Protein AF-X0TZ61-F1 (afdb_monomer)

pLDDT: mean 83.82, std 11.67, range [38.53, 95.56]

Structure (mmCIF, N/CA/C/O backbone):
data_AF-X0TZ61-F1
#
_entry.id   AF-X0TZ61-F1
#
loop_
_atom_site.group_PDB
_atom_site.id
_atom_site.type_symbol
_atom_site.label_atom_id
_atom_site.label_alt_id
_atom_site.label_comp_id
_atom_site.label_asym_id
_atom_site.label_entity_id
_atom_site.label_seq_id
_atom_site.pdbx_PDB_ins_code
_atom_site.Cartn_x
_atom_site.Cartn_y
_atom_site.Cartn_z
_atom_site.occupancy
_atom_site.B_iso_or_equiv
_atom_site.auth_seq_id
_atom_site.auth_comp_id
_atom_site.auth_asym_id
_atom_site.auth_atom_id
_atom_site.pdbx_PDB_model_num
ATOM 1 N N . MET A 1 1 ? 50.809 46.835 -111.318 1.00 42.53 1 MET A N 1
ATOM 2 C CA . MET A 1 1 ? 51.565 47.590 -110.297 1.00 42.53 1 MET A CA 1
ATOM 3 C C . MET A 1 1 ? 51.672 46.666 -109.102 1.00 42.53 1 MET A C 1
ATOM 5 O O . MET A 1 1 ? 50.633 46.317 -108.567 1.00 42.53 1 MET A O 1
ATOM 9 N N . SER A 1 2 ? 52.795 45.949 -108.973 1.00 45.19 2 SER A N 1
ATOM 10 C CA . SER A 1 2 ? 54.006 46.381 -108.229 1.00 45.19 2 SER A CA 1
ATOM 11 C C . SER A 1 2 ? 53.711 46.377 -106.729 1.00 45.19 2 SER A C 1
ATOM 13 O O . SER A 1 2 ? 52.703 46.947 -106.342 1.00 45.19 2 SER A O 1
ATOM 15 N N . ALA A 1 3 ? 54.491 45.812 -105.821 1.00 44.94 3 ALA A N 1
ATOM 16 C CA . ALA A 1 3 ? 55.778 45.117 -105.794 1.00 44.94 3 ALA A CA 1
ATOM 17 C C . ALA A 1 3 ? 55.755 44.339 -104.445 1.00 44.94 3 ALA A C 1
ATOM 19 O O . ALA A 1 3 ? 55.015 44.721 -103.544 1.00 44.94 3 ALA A O 1
ATOM 20 N N . GLU A 1 4 ? 56.249 43.108 -104.349 1.00 59.72 4 GLU A N 1
ATOM 21 C CA . GLU A 1 4 ? 57.606 42.769 -103.887 1.00 59.72 4 GLU A CA 1
ATOM 22 C C . GLU A 1 4 ? 58.005 43.420 -102.549 1.00 59.72 4 GLU A C 1
ATOM 24 O O . GLU A 1 4 ? 58.291 44.608 -102.515 1.00 59.72 4 GLU A O 1
ATOM 29 N N . GLU A 1 5 ? 58.069 42.617 -101.478 1.00 44.28 5 GLU A N 1
ATOM 30 C CA . GLU A 1 5 ? 59.162 42.645 -100.490 1.00 44.28 5 GLU A CA 1
ATOM 31 C C . GLU A 1 5 ? 59.147 41.359 -99.629 1.00 44.28 5 GLU A C 1
ATOM 33 O O . GLU A 1 5 ? 58.113 40.927 -99.122 1.00 44.28 5 GLU A O 1
ATOM 38 N N . SER A 1 6 ? 60.312 40.713 -99.534 1.00 55.12 6 SER A N 1
ATOM 39 C CA . SER A 1 6 ? 60.662 39.573 -98.655 1.00 55.12 6 SER A CA 1
ATOM 40 C C . SER A 1 6 ? 61.275 40.110 -97.334 1.00 55.12 6 SER A C 1
ATOM 42 O O . SER A 1 6 ? 61.368 41.328 -97.206 1.00 55.12 6 SER A O 1
ATOM 44 N N . PRO A 1 7 ? 61.923 39.326 -96.436 1.00 74.94 7 PRO A N 1
ATOM 45 C CA . PRO A 1 7 ? 61.718 37.962 -95.900 1.00 74.94 7 PRO A CA 1
ATOM 46 C C . PRO A 1 7 ? 61.814 37.917 -94.339 1.00 74.94 7 PRO A C 1
ATOM 48 O O . PRO A 1 7 ? 62.326 38.841 -93.721 1.00 74.94 7 PRO A O 1
ATOM 51 N N . MET A 1 8 ? 61.435 36.813 -93.678 1.00 38.53 8 MET A N 1
ATOM 52 C CA . MET A 1 8 ? 62.032 36.362 -92.390 1.00 38.53 8 MET A CA 1
ATOM 53 C C . MET A 1 8 ? 61.547 34.926 -92.093 1.00 38.53 8 MET A C 1
ATOM 55 O O . MET A 1 8 ? 60.351 34.700 -91.975 1.00 38.53 8 MET A O 1
ATOM 59 N N . MET A 1 9 ? 62.380 33.895 -92.270 1.00 39.00 9 MET A N 1
ATOM 60 C CA . MET A 1 9 ? 63.358 33.349 -91.308 1.00 39.00 9 MET A CA 1
ATOM 61 C C . MET A 1 9 ? 62.721 32.304 -90.364 1.00 39.00 9 MET A C 1
ATOM 63 O O . MET A 1 9 ? 61.998 32.673 -89.450 1.00 39.00 9 MET A O 1
ATOM 67 N N . SER A 1 10 ? 62.977 31.021 -90.694 1.00 52.47 10 SER A N 1
ATOM 68 C CA . SER A 1 10 ? 63.286 29.844 -89.834 1.00 52.47 10 SER A CA 1
ATOM 69 C C . SER A 1 10 ? 62.602 29.728 -88.452 1.00 52.47 10 SER A C 1
ATOM 71 O O . SER A 1 10 ? 62.631 30.666 -87.676 1.00 52.47 10 SER A O 1
ATOM 73 N N . GLU A 1 11 ? 62.046 28.603 -87.998 1.00 46.44 11 GLU A N 1
ATOM 74 C CA . GLU A 1 11 ? 62.504 27.208 -88.048 1.00 46.44 11 GLU A CA 1
ATOM 75 C C . GLU A 1 11 ? 61.294 26.262 -87.903 1.00 46.44 11 GLU A C 1
ATOM 77 O O . GLU A 1 11 ? 60.467 26.431 -87.006 1.00 46.44 11 GLU A O 1
ATOM 82 N N . GLU A 1 12 ? 61.206 25.221 -88.733 1.00 49.31 12 GLU A N 1
ATOM 83 C CA . GLU A 1 12 ? 60.368 24.057 -88.431 1.00 49.31 12 GLU A CA 1
ATOM 84 C C . GLU A 1 12 ? 61.149 23.104 -87.516 1.00 49.31 12 GLU A C 1
ATOM 86 O O . GLU A 1 12 ? 62.038 22.371 -87.955 1.00 49.31 12 GLU A O 1
ATOM 91 N N . THR A 1 13 ? 60.818 23.094 -86.225 1.00 50.06 13 THR A N 1
ATOM 92 C CA . THR A 1 13 ? 61.377 22.143 -85.258 1.00 50.06 13 THR A CA 1
ATOM 93 C C . THR A 1 13 ? 60.817 20.741 -85.518 1.00 50.06 13 THR A C 1
ATOM 95 O O . THR A 1 13 ? 59.747 20.362 -85.038 1.00 50.06 13 THR A O 1
ATOM 98 N N . GLN A 1 14 ? 61.551 19.938 -86.285 1.00 53.66 14 GLN A N 1
ATOM 99 C CA . GLN A 1 14 ? 61.234 18.537 -86.554 1.00 53.66 14 GLN A CA 1
ATOM 100 C C . GLN A 1 14 ? 61.520 17.687 -85.294 1.00 53.66 14 GLN A C 1
ATOM 102 O O . GLN A 1 14 ? 62.649 17.277 -85.032 1.00 53.66 14 GLN A O 1
ATOM 107 N N . SER A 1 15 ? 60.499 17.443 -84.461 1.00 51.53 15 SER A N 1
ATOM 108 C CA . SER A 1 15 ? 60.629 16.609 -83.253 1.00 51.53 15 SER A CA 1
ATOM 109 C C . SER A 1 15 ? 60.954 15.152 -83.625 1.00 51.53 15 SER A C 1
ATOM 111 O O . SER A 1 15 ? 60.168 14.509 -84.328 1.00 51.53 15 SER A O 1
ATOM 113 N N . SER A 1 16 ? 62.063 14.611 -83.121 1.00 58.41 16 SER A N 1
ATOM 114 C CA . SER A 1 16 ? 62.518 13.244 -83.400 1.00 58.41 16 SER A CA 1
ATOM 115 C C . SER A 1 16 ? 61.581 12.160 -82.814 1.00 58.41 16 SER A C 1
ATOM 117 O O . SER A 1 16 ? 60.977 12.353 -81.752 1.00 58.41 16 SER A O 1
ATOM 119 N N . PRO A 1 17 ? 61.453 10.986 -83.468 1.00 64.81 17 PRO A N 1
ATOM 120 C CA . PRO A 1 17 ? 60.515 9.924 -83.072 1.00 64.81 17 PRO A CA 1
ATOM 121 C C . PRO A 1 17 ? 60.816 9.297 -81.698 1.00 64.81 17 PRO A C 1
ATOM 123 O O . PRO A 1 17 ? 59.906 8.811 -81.030 1.00 64.81 17 PRO A O 1
ATOM 126 N N . VAL A 1 18 ? 62.068 9.360 -81.231 1.00 68.19 18 VAL A N 1
ATOM 127 C CA . VAL A 1 18 ? 62.491 8.841 -79.917 1.00 68.19 18 VAL A CA 1
ATOM 128 C C . VAL A 1 18 ? 61.947 9.671 -78.750 1.00 68.19 18 VAL A C 1
ATOM 130 O O . VAL A 1 18 ? 61.500 9.094 -77.764 1.00 68.19 18 VAL A O 1
ATOM 133 N N . HIS A 1 19 ? 61.887 11.003 -78.862 1.00 71.88 19 HIS A N 1
ATOM 134 C CA . HIS A 1 19 ? 61.329 11.860 -77.804 1.00 71.88 19 HIS A CA 1
ATOM 135 C C . HIS A 1 19 ? 59.818 11.629 -77.615 1.00 71.88 19 HIS A C 1
ATOM 137 O O . HIS A 1 19 ? 59.303 11.689 -76.499 1.00 71.88 19 HIS A O 1
ATOM 143 N N . ARG A 1 20 ? 59.101 11.311 -78.702 1.00 77.00 20 ARG A N 1
ATOM 144 C CA . ARG A 1 20 ? 57.669 10.971 -78.658 1.00 77.00 20 ARG A CA 1
ATOM 145 C C . ARG A 1 20 ? 57.417 9.645 -77.933 1.00 77.00 20 ARG A C 1
ATOM 147 O O . ARG A 1 20 ? 56.469 9.558 -77.162 1.00 77.00 20 ARG A O 1
ATOM 154 N N . LEU A 1 21 ? 58.277 8.641 -78.130 1.00 81.62 21 LEU A N 1
ATOM 155 C CA . LEU A 1 21 ? 58.163 7.340 -77.462 1.00 81.62 21 LEU A CA 1
ATOM 156 C C . LEU A 1 21 ? 58.390 7.443 -75.945 1.00 81.62 21 LEU A C 1
ATOM 158 O O . LEU A 1 21 ? 57.601 6.907 -75.173 1.00 81.62 21 LEU A O 1
ATOM 162 N N . TRP A 1 22 ? 59.420 8.174 -75.508 1.00 82.12 22 TRP A N 1
ATOM 163 C CA . TRP A 1 22 ? 59.682 8.398 -74.080 1.00 82.12 22 TRP A CA 1
ATOM 164 C C . TRP A 1 22 ? 58.579 9.217 -73.398 1.00 82.12 22 TRP A C 1
ATOM 166 O O . TRP A 1 22 ? 58.207 8.909 -72.267 1.00 82.12 22 TRP A O 1
ATOM 176 N N . TRP A 1 23 ? 58.000 10.203 -74.093 1.00 86.19 23 TRP A N 1
ATOM 177 C CA . TRP A 1 23 ? 56.832 10.939 -73.600 1.00 86.19 23 TRP A CA 1
ATOM 178 C C . TRP A 1 23 ? 55.603 10.033 -73.438 1.00 86.19 23 TRP A C 1
ATOM 180 O O . TRP A 1 23 ? 54.953 10.073 -72.398 1.00 86.19 23 TRP A O 1
ATOM 190 N N . LEU A 1 24 ? 55.322 9.156 -74.409 1.00 88.56 24 LEU A N 1
ATOM 191 C CA . LEU A 1 24 ? 54.223 8.188 -74.311 1.00 88.56 24 LEU A CA 1
ATOM 192 C C . LEU A 1 24 ? 54.416 7.197 -73.157 1.00 88.56 24 LEU A C 1
ATOM 194 O O . LEU A 1 24 ? 53.456 6.900 -72.451 1.00 88.56 24 LEU A O 1
ATOM 198 N N . ILE A 1 25 ? 55.642 6.715 -72.931 1.00 88.69 25 ILE A N 1
ATOM 199 C CA . ILE A 1 25 ? 55.960 5.841 -71.792 1.00 88.69 25 ILE A CA 1
ATOM 200 C C . ILE A 1 25 ? 55.763 6.592 -70.473 1.00 88.69 25 ILE A C 1
ATOM 202 O O . ILE A 1 25 ? 55.144 6.052 -69.563 1.00 88.69 25 ILE A O 1
ATOM 206 N N . ALA A 1 26 ? 56.227 7.840 -70.368 1.00 88.69 26 ALA A N 1
ATOM 207 C CA . ALA A 1 26 ? 56.021 8.655 -69.172 1.00 88.69 26 ALA A CA 1
ATOM 208 C C . ALA A 1 26 ? 54.526 8.886 -68.891 1.00 88.69 26 ALA A C 1
ATOM 210 O O . ALA A 1 26 ? 54.083 8.711 -67.759 1.00 88.69 26 ALA A O 1
ATOM 211 N N . VAL A 1 27 ? 53.730 9.195 -69.920 1.00 91.62 27 VAL A N 1
ATOM 212 C CA . VAL A 1 27 ? 52.268 9.321 -69.805 1.00 91.62 27 VAL A CA 1
ATOM 213 C C . VAL A 1 27 ? 51.634 7.994 -69.386 1.00 91.62 27 VAL A C 1
ATOM 215 O O . VAL A 1 27 ? 50.807 7.982 -68.480 1.00 91.62 27 VAL A O 1
ATOM 218 N N . ALA A 1 28 ? 52.042 6.869 -69.977 1.00 91.50 28 ALA A N 1
ATOM 219 C CA . ALA A 1 28 ? 51.538 5.548 -69.609 1.00 91.50 28 ALA A CA 1
ATOM 220 C C . ALA A 1 28 ? 51.880 5.183 -68.155 1.00 91.50 28 ALA A C 1
ATOM 222 O O . ALA A 1 28 ? 51.020 4.685 -67.437 1.00 91.50 28 ALA A O 1
ATOM 223 N N . VAL A 1 29 ? 53.097 5.479 -67.690 1.00 93.06 29 VAL A N 1
ATOM 224 C CA . VAL A 1 29 ? 53.515 5.260 -66.296 1.00 93.06 29 VAL A CA 1
ATOM 225 C C . VAL A 1 29 ? 52.712 6.138 -65.337 1.00 93.06 29 VAL A C 1
ATOM 227 O O . VAL A 1 29 ? 52.247 5.638 -64.317 1.00 93.06 29 VAL A O 1
ATOM 230 N N . VAL A 1 30 ? 52.490 7.413 -65.669 1.00 93.69 30 VAL A N 1
ATOM 231 C CA . VAL A 1 30 ? 51.646 8.316 -64.867 1.00 93.69 30 VAL A CA 1
ATOM 232 C C . VAL A 1 30 ? 50.197 7.828 -64.829 1.00 93.69 30 VAL A C 1
ATOM 234 O O . VAL A 1 30 ? 49.590 7.829 -63.763 1.00 93.69 30 VAL A O 1
ATOM 237 N N . LEU A 1 31 ? 49.651 7.354 -65.951 1.00 93.31 31 LEU A N 1
ATOM 238 C CA . LEU A 1 31 ? 48.307 6.775 -66.008 1.00 93.31 31 LEU A CA 1
ATOM 239 C C . LEU A 1 31 ? 48.203 5.495 -65.172 1.00 93.31 31 LEU A C 1
ATOM 241 O O . LEU A 1 31 ? 47.249 5.343 -64.417 1.00 93.31 31 LEU A O 1
ATOM 245 N N . ILE A 1 32 ? 49.190 4.599 -65.254 1.00 93.50 32 ILE A N 1
ATOM 246 C CA . ILE A 1 32 ? 49.240 3.382 -64.432 1.00 93.50 32 ILE A CA 1
ATOM 247 C C . ILE A 1 32 ? 49.336 3.748 -62.947 1.00 93.50 32 ILE A C 1
ATOM 249 O O . ILE A 1 32 ? 48.592 3.202 -62.137 1.00 93.50 32 ILE A O 1
ATOM 253 N N . ALA A 1 33 ? 50.194 4.703 -62.579 1.00 93.00 33 ALA A N 1
ATOM 254 C CA . ALA A 1 33 ? 50.312 5.178 -61.203 1.00 93.00 33 ALA A CA 1
ATOM 255 C C . ALA A 1 33 ? 49.007 5.820 -60.699 1.00 93.00 33 ALA A C 1
ATOM 257 O O . ALA A 1 33 ? 48.594 5.553 -59.572 1.00 93.00 33 ALA A O 1
ATOM 258 N N . ALA A 1 34 ? 48.320 6.604 -61.535 1.00 93.38 34 ALA A N 1
ATOM 259 C CA . ALA A 1 34 ? 47.020 7.188 -61.214 1.00 93.38 34 ALA A CA 1
ATOM 260 C C . ALA A 1 34 ? 45.931 6.118 -61.037 1.00 93.38 34 ALA A C 1
ATOM 262 O O . ALA A 1 34 ? 45.133 6.214 -60.109 1.00 93.38 34 ALA A O 1
ATOM 263 N N . LEU A 1 35 ? 45.924 5.071 -61.870 1.00 94.25 35 LEU A N 1
ATOM 264 C CA . LEU A 1 35 ? 45.000 3.939 -61.738 1.00 94.25 35 LEU A CA 1
ATOM 265 C C . LEU A 1 35 ? 45.256 3.135 -60.460 1.00 94.25 35 LEU A C 1
ATOM 267 O O . LEU A 1 35 ? 44.306 2.782 -59.766 1.00 94.25 35 LEU A O 1
ATOM 271 N N . ILE A 1 36 ? 46.523 2.882 -60.116 1.00 94.62 36 ILE A N 1
ATOM 272 C CA . ILE A 1 36 ? 46.893 2.227 -58.853 1.00 94.62 36 ILE A CA 1
ATOM 273 C C . ILE A 1 36 ? 46.455 3.096 -57.668 1.00 94.62 36 ILE A C 1
ATOM 275 O O . ILE A 1 36 ? 45.823 2.590 -56.744 1.00 94.62 36 ILE A O 1
ATOM 279 N N . GLY A 1 37 ? 46.729 4.404 -57.712 1.00 93.25 37 GLY A N 1
ATOM 280 C CA . GLY A 1 37 ? 46.307 5.352 -56.680 1.00 93.25 37 GLY A CA 1
ATOM 281 C C . GLY A 1 37 ? 44.787 5.403 -56.508 1.00 93.25 37 GLY A C 1
ATOM 282 O O . GLY A 1 37 ? 44.298 5.339 -55.383 1.00 93.25 37 GLY A O 1
ATOM 283 N N . ALA A 1 38 ? 44.033 5.434 -57.610 1.00 91.44 38 ALA A N 1
ATOM 284 C CA . ALA A 1 38 ? 42.573 5.369 -57.589 1.00 91.44 38 ALA A CA 1
ATOM 285 C C . ALA A 1 38 ? 42.067 4.035 -57.017 1.00 91.44 38 ALA A C 1
ATOM 287 O O . ALA A 1 38 ? 41.136 4.031 -56.215 1.00 91.44 38 ALA A O 1
ATOM 288 N N . GLY A 1 39 ? 42.706 2.915 -57.369 1.00 92.56 39 GLY A N 1
ATOM 289 C CA . GLY A 1 39 ? 42.389 1.598 -56.816 1.00 92.56 39 GLY A CA 1
ATOM 290 C C . GLY A 1 39 ? 42.576 1.540 -55.299 1.00 92.56 39 GLY A C 1
ATOM 291 O O . GLY A 1 39 ? 41.664 1.123 -54.593 1.00 92.56 39 GLY A O 1
ATOM 292 N N . VAL A 1 40 ? 43.716 2.023 -54.793 1.00 93.38 40 VAL A N 1
ATOM 293 C CA . VAL A 1 40 ? 43.998 2.110 -53.347 1.00 93.38 40 VAL A CA 1
ATOM 294 C C . VAL A 1 40 ? 43.016 3.047 -52.637 1.00 93.38 40 VAL A C 1
ATOM 296 O O . VAL A 1 40 ? 42.549 2.743 -51.543 1.00 93.38 40 VAL A O 1
ATOM 299 N N . PHE A 1 41 ? 42.669 4.178 -53.254 1.00 91.62 41 PHE A N 1
ATOM 300 C CA . PHE A 1 41 ? 41.684 5.102 -52.697 1.00 91.62 41 PHE A CA 1
ATOM 301 C C . PHE A 1 41 ? 40.300 4.449 -52.574 1.00 91.62 41 PHE A C 1
ATOM 303 O O . PHE A 1 41 ? 39.686 4.510 -51.510 1.00 91.62 41 PHE A O 1
ATOM 310 N N . VAL A 1 42 ? 39.822 3.774 -53.625 1.00 92.06 42 VAL A N 1
ATOM 311 C CA . VAL A 1 42 ? 38.518 3.092 -53.620 1.00 92.06 42 VAL A CA 1
ATOM 312 C C . VAL A 1 42 ? 38.487 1.954 -52.602 1.00 92.06 42 VAL A C 1
ATOM 314 O O . VAL A 1 42 ? 37.501 1.844 -51.879 1.00 92.06 42 VAL A O 1
ATOM 317 N N . THR A 1 43 ? 39.541 1.138 -52.486 1.00 91.19 43 THR A N 1
ATOM 318 C CA . THR A 1 43 ? 39.583 0.061 -51.478 1.00 91.19 43 THR A CA 1
ATOM 319 C C . THR A 1 43 ? 39.608 0.611 -50.057 1.00 91.19 43 THR A C 1
ATOM 321 O O . THR A 1 43 ? 38.900 0.098 -49.194 1.00 91.19 43 THR A O 1
ATOM 324 N N . HIS A 1 44 ? 40.351 1.693 -49.813 1.00 91.44 44 HIS A N 1
ATOM 325 C CA . HIS A 1 44 ? 40.340 2.367 -48.519 1.00 91.44 44 HIS A CA 1
ATOM 326 C C . HIS A 1 44 ? 38.947 2.920 -48.174 1.00 91.44 44 HIS A C 1
ATOM 328 O O . HIS A 1 44 ? 38.455 2.686 -47.070 1.00 91.44 44 HIS A O 1
ATOM 334 N N . ARG A 1 45 ? 38.270 3.588 -49.123 1.00 91.88 45 ARG A N 1
ATOM 335 C CA . ARG A 1 45 ? 36.888 4.069 -48.933 1.00 91.88 45 ARG A CA 1
ATOM 336 C C . ARG A 1 45 ? 35.894 2.923 -48.757 1.00 91.88 45 ARG A C 1
ATOM 338 O O . ARG A 1 45 ? 34.966 3.065 -47.971 1.00 91.88 45 ARG A O 1
ATOM 345 N N . TRP A 1 46 ? 36.079 1.804 -49.454 1.00 89.81 46 TRP A N 1
ATOM 346 C CA . TRP A 1 46 ? 35.227 0.621 -49.322 1.00 89.81 46 TRP A CA 1
ATOM 347 C C . TRP A 1 46 ? 35.325 0.004 -47.929 1.00 89.81 46 TRP A C 1
ATOM 349 O O . TRP A 1 46 ? 34.298 -0.254 -47.313 1.00 89.81 46 TRP A O 1
ATOM 359 N N . ASN A 1 47 ? 36.539 -0.168 -47.404 1.00 89.81 47 ASN A N 1
ATOM 360 C CA . ASN A 1 47 ? 36.733 -0.680 -46.048 1.00 89.81 47 ASN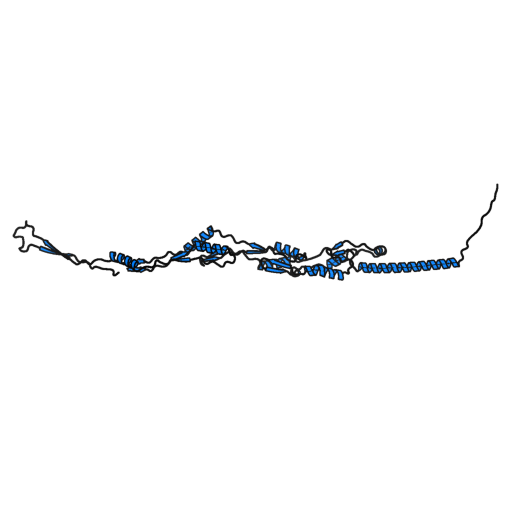 A CA 1
ATOM 361 C C . ASN A 1 47 ? 36.114 0.267 -45.014 1.00 89.81 47 ASN A C 1
ATOM 363 O O . ASN A 1 47 ? 35.318 -0.171 -44.194 1.00 89.81 47 ASN A O 1
ATOM 367 N N . ALA A 1 48 ? 36.367 1.575 -45.135 1.00 87.81 48 ALA A N 1
ATOM 368 C CA . ALA A 1 48 ? 35.758 2.572 -44.257 1.00 87.81 48 ALA A CA 1
ATOM 369 C C . ALA A 1 48 ? 34.218 2.583 -44.338 1.00 87.81 48 ALA A C 1
ATOM 371 O O . ALA A 1 48 ? 33.560 2.829 -43.334 1.00 87.81 48 ALA A O 1
ATOM 372 N N . TYR A 1 49 ? 33.636 2.304 -45.509 1.00 88.31 49 TYR A N 1
ATOM 373 C CA . TYR A 1 49 ? 32.188 2.165 -45.674 1.00 88.31 49 TYR A CA 1
ATOM 374 C C . TYR A 1 49 ? 31.645 0.904 -44.996 1.00 88.31 49 TYR A C 1
ATOM 376 O O . TYR A 1 49 ? 30.614 0.975 -44.336 1.00 88.31 49 TYR A O 1
ATOM 384 N N . GLN A 1 50 ? 32.326 -0.237 -45.139 1.00 88.38 50 GLN A N 1
ATOM 385 C CA . GLN A 1 50 ? 31.948 -1.486 -44.467 1.00 88.38 50 GLN A CA 1
ATOM 386 C C . GLN A 1 50 ? 32.011 -1.325 -42.946 1.00 88.38 50 GLN A C 1
ATOM 388 O O . GLN A 1 50 ? 31.050 -1.667 -42.262 1.00 88.38 50 GLN A O 1
ATOM 393 N N . ASP A 1 51 ? 33.085 -0.719 -42.438 1.00 87.00 51 ASP A N 1
ATOM 394 C CA . ASP A 1 51 ? 33.239 -0.417 -41.015 1.00 87.00 51 ASP A CA 1
ATOM 395 C C . ASP A 1 51 ? 32.137 0.543 -40.544 1.00 87.00 51 ASP A C 1
ATOM 397 O O . ASP A 1 51 ? 31.460 0.272 -39.557 1.00 87.00 51 ASP A O 1
ATOM 401 N N . TYR A 1 52 ? 31.871 1.620 -41.288 1.00 85.75 52 TYR A N 1
ATOM 402 C CA . TYR A 1 52 ? 30.782 2.558 -40.990 1.00 85.75 52 TYR A CA 1
ATOM 403 C C . TYR A 1 52 ? 29.397 1.889 -40.975 1.00 85.75 52 TYR A C 1
ATOM 405 O O . TYR A 1 52 ? 28.534 2.269 -40.187 1.00 85.75 52 TYR A O 1
ATOM 413 N N . MET A 1 53 ? 29.177 0.891 -41.833 1.00 85.75 53 MET A N 1
ATOM 414 C CA . MET A 1 53 ? 27.913 0.161 -41.932 1.00 85.75 53 MET A CA 1
ATOM 415 C C . MET A 1 53 ? 27.757 -0.917 -40.848 1.00 85.75 53 MET A C 1
ATOM 417 O O . MET A 1 53 ? 26.629 -1.267 -40.505 1.00 85.75 53 MET A O 1
ATOM 421 N N . ALA A 1 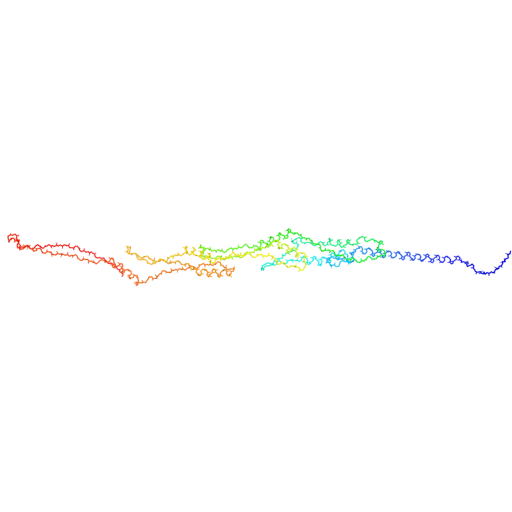54 ? 28.870 -1.427 -40.312 1.00 87.88 54 ALA A N 1
ATOM 422 C CA . ALA A 1 54 ? 28.902 -2.424 -39.244 1.00 87.88 54 ALA A CA 1
ATOM 423 C C . ALA A 1 54 ? 28.641 -1.836 -37.844 1.00 87.88 54 ALA A C 1
ATOM 425 O O . ALA A 1 54 ? 28.258 -2.576 -36.936 1.00 87.88 54 ALA A O 1
ATOM 426 N N . HIS A 1 55 ? 28.821 -0.524 -37.675 1.00 92.50 55 HIS A N 1
ATOM 427 C CA . HIS A 1 55 ? 28.588 0.189 -36.419 1.00 92.50 55 HIS A CA 1
ATOM 428 C C . HIS A 1 55 ? 27.327 1.060 -36.495 1.00 92.50 55 HIS A C 1
ATOM 430 O O . HIS A 1 55 ? 26.870 1.465 -37.572 1.00 92.50 55 HIS A O 1
ATOM 436 N N . ILE A 1 56 ? 26.776 1.375 -35.326 1.00 92.00 56 ILE A N 1
ATOM 437 C CA . ILE A 1 56 ? 25.723 2.378 -35.179 1.00 92.00 56 ILE A CA 1
ATOM 438 C C . ILE A 1 56 ? 26.276 3.734 -35.613 1.00 92.00 56 ILE A C 1
ATOM 440 O O . ILE A 1 56 ? 27.456 4.045 -35.422 1.00 92.00 56 ILE A O 1
ATOM 444 N N . ARG A 1 57 ? 25.433 4.551 -36.248 1.00 92.06 57 ARG A N 1
ATOM 445 C CA . ARG A 1 57 ? 25.891 5.812 -36.823 1.00 92.06 57 ARG A CA 1
ATOM 446 C C . ARG A 1 57 ? 26.376 6.783 -35.748 1.00 92.06 57 ARG A C 1
ATOM 448 O O . ARG A 1 57 ? 25.737 6.890 -34.704 1.00 92.06 57 ARG A O 1
ATOM 455 N N . PRO A 1 58 ? 27.477 7.515 -35.997 1.00 90.19 58 PRO A N 1
ATOM 456 C CA . PRO A 1 58 ? 27.936 8.548 -35.076 1.00 90.19 58 PRO A CA 1
ATOM 457 C C . PRO A 1 58 ? 26.826 9.563 -34.790 1.00 90.19 58 PRO A C 1
ATOM 459 O O . PRO A 1 58 ? 26.144 9.984 -35.726 1.00 90.19 58 PRO A O 1
ATOM 462 N N . GLY A 1 59 ? 26.679 9.960 -33.524 1.00 89.19 59 GLY A N 1
ATOM 463 C CA . GLY A 1 59 ? 25.676 10.934 -33.082 1.00 89.19 59 GLY A CA 1
ATOM 464 C C . GLY A 1 59 ? 24.259 10.377 -32.878 1.00 89.19 59 GLY A C 1
ATOM 465 O O . GLY A 1 59 ? 23.320 11.140 -32.674 1.00 89.19 59 GLY A O 1
ATOM 466 N N . VAL A 1 60 ? 24.091 9.051 -32.920 1.00 94.69 60 VAL A N 1
ATOM 467 C CA . VAL A 1 60 ? 22.866 8.393 -32.448 1.00 94.69 60 VAL A CA 1
ATOM 468 C C . VAL A 1 60 ? 22.987 8.107 -30.954 1.00 94.69 60 VAL A C 1
ATOM 470 O O . VAL A 1 60 ? 23.963 7.497 -30.512 1.00 94.69 60 VAL A O 1
ATOM 473 N N . THR A 1 61 ? 21.975 8.507 -30.193 1.00 95.56 61 THR A N 1
ATOM 474 C CA . THR A 1 61 ? 21.873 8.254 -28.754 1.00 95.56 61 THR A CA 1
ATOM 475 C C . THR A 1 61 ? 20.634 7.417 -28.431 1.00 95.56 61 THR A C 1
ATOM 477 O O . THR A 1 61 ? 19.683 7.376 -29.210 1.00 95.56 61 THR A O 1
ATOM 480 N N . ILE A 1 62 ? 20.646 6.709 -27.298 1.00 94.69 62 ILE A N 1
ATOM 481 C CA . ILE A 1 62 ? 19.481 6.000 -26.749 1.00 94.69 62 ILE A CA 1
ATOM 482 C C . ILE A 1 62 ? 19.150 6.611 -25.388 1.00 94.69 62 ILE A C 1
ATOM 484 O O . ILE A 1 62 ? 19.867 6.384 -24.412 1.00 94.69 62 ILE A O 1
ATOM 488 N N . ASN A 1 63 ? 18.074 7.389 -25.323 1.00 91.50 63 ASN A N 1
ATOM 489 C CA . ASN A 1 63 ? 17.660 8.160 -24.151 1.00 91.50 63 ASN A CA 1
ATOM 490 C C . ASN A 1 63 ? 18.827 8.976 -23.550 1.00 91.50 63 ASN A C 1
ATOM 492 O O . ASN A 1 63 ? 19.121 8.906 -22.355 1.00 91.50 63 ASN A O 1
ATOM 496 N N . GLY A 1 64 ? 19.566 9.674 -24.416 1.00 90.75 64 GLY A N 1
ATOM 497 C CA . GLY A 1 64 ? 20.753 10.463 -24.069 1.00 90.75 64 GLY A CA 1
AT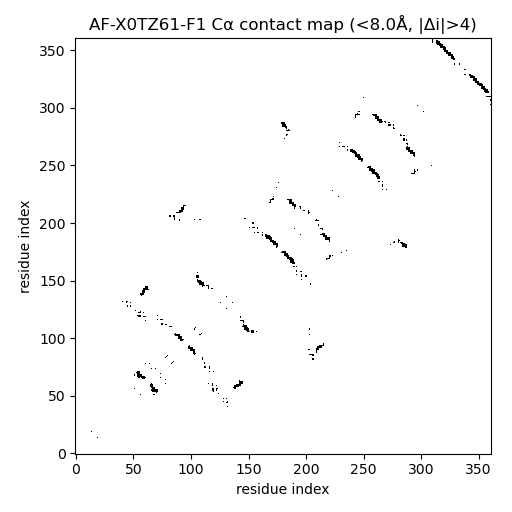OM 498 C C . GLY A 1 64 ? 22.053 9.670 -23.861 1.00 90.75 64 GLY A C 1
ATOM 499 O O . GLY A 1 64 ? 23.092 10.275 -23.594 1.00 90.75 64 GLY A O 1
ATOM 500 N N . LEU A 1 65 ? 22.035 8.339 -23.994 1.00 93.50 65 LEU A N 1
ATOM 501 C CA . LEU A 1 65 ? 23.232 7.493 -23.938 1.00 93.50 65 LEU A CA 1
ATOM 502 C C . LEU A 1 65 ? 23.893 7.405 -25.318 1.00 93.50 65 LEU A C 1
ATOM 504 O O . LEU A 1 65 ? 23.279 6.905 -26.257 1.00 93.50 65 LEU A O 1
ATOM 508 N N . ASP A 1 66 ? 25.140 7.861 -25.446 1.00 94.38 66 ASP A N 1
ATOM 509 C CA . ASP A 1 66 ? 25.874 7.804 -26.716 1.00 94.38 66 ASP A CA 1
ATOM 510 C C . ASP A 1 66 ? 26.242 6.363 -27.088 1.00 94.38 66 ASP A C 1
ATOM 512 O O . ASP A 1 66 ? 27.060 5.717 -26.428 1.00 94.38 66 ASP A O 1
ATOM 516 N N . VAL A 1 67 ? 25.614 5.870 -28.156 1.00 94.94 67 VAL A N 1
ATOM 517 C CA . VAL A 1 67 ? 25.876 4.555 -28.760 1.00 94.94 67 VAL A CA 1
ATOM 518 C C . VAL A 1 67 ? 26.486 4.691 -30.156 1.00 94.94 67 VAL A C 1
ATOM 520 O O . VAL A 1 67 ? 26.712 3.695 -30.848 1.00 94.94 67 VAL A O 1
ATOM 523 N N . GLY A 1 68 ? 26.758 5.923 -30.593 1.00 92.44 68 GLY A N 1
ATOM 524 C CA . GLY A 1 68 ? 27.311 6.207 -31.903 1.00 92.44 68 GLY A CA 1
ATOM 525 C C . GLY A 1 68 ? 28.705 5.608 -32.066 1.00 92.44 68 GLY A C 1
ATOM 526 O O . GLY A 1 68 ? 29.586 5.770 -31.227 1.00 92.44 68 GLY A O 1
ATOM 527 N N . GLY A 1 69 ? 28.929 4.910 -33.177 1.00 90.69 69 GLY A N 1
ATOM 528 C CA . GLY A 1 69 ? 30.200 4.247 -33.467 1.00 90.69 69 GLY A CA 1
ATOM 529 C C . GLY A 1 69 ? 30.415 2.920 -32.735 1.00 90.69 69 GLY A C 1
ATOM 530 O O . GLY A 1 69 ? 31.443 2.291 -32.968 1.00 90.69 69 GLY A O 1
ATOM 531 N N . MET A 1 70 ? 29.469 2.466 -31.907 1.00 94.25 70 MET A N 1
ATOM 532 C CA . MET A 1 70 ? 29.519 1.144 -31.277 1.00 94.25 70 MET A CA 1
ATOM 533 C C . MET A 1 70 ? 28.966 0.063 -32.204 1.00 94.25 70 MET A C 1
ATOM 535 O O . MET A 1 70 ? 28.105 0.313 -33.053 1.00 94.25 70 MET A O 1
ATOM 539 N N . THR A 1 71 ? 29.437 -1.169 -32.037 1.00 93.88 71 THR A N 1
ATOM 540 C CA . THR A 1 71 ? 28.766 -2.336 -32.619 1.00 93.88 71 THR A CA 1
ATOM 541 C C . THR A 1 71 ? 27.425 -2.576 -31.921 1.00 93.88 71 THR A C 1
ATOM 543 O O . THR A 1 71 ? 27.197 -2.126 -30.797 1.00 93.88 71 THR A O 1
ATOM 546 N N . ARG A 1 72 ? 26.523 -3.332 -32.559 1.00 93.50 72 ARG A N 1
ATOM 547 C CA . ARG A 1 72 ? 25.229 -3.697 -31.949 1.00 93.50 72 ARG A CA 1
ATOM 548 C C . ARG A 1 72 ? 25.393 -4.397 -30.598 1.00 93.50 72 ARG A C 1
ATOM 550 O O . ARG A 1 72 ? 24.624 -4.140 -29.677 1.00 93.50 72 ARG A O 1
ATOM 557 N N . ASP A 1 73 ? 26.400 -5.259 -30.478 1.00 93.81 73 ASP A N 1
ATOM 558 C CA . ASP A 1 73 ? 26.655 -6.017 -29.254 1.00 93.81 73 ASP A CA 1
ATOM 559 C C . ASP A 1 73 ? 27.197 -5.126 -28.129 1.00 93.81 73 ASP A C 1
ATOM 561 O O . ASP A 1 73 ? 26.759 -5.251 -26.985 1.00 93.81 73 ASP A O 1
ATOM 565 N N . GLU A 1 74 ? 28.089 -4.184 -28.451 1.00 94.50 74 GLU A N 1
ATOM 566 C CA . GLU A 1 74 ? 28.590 -3.187 -27.496 1.00 94.50 74 GLU A CA 1
ATOM 567 C C . GLU A 1 74 ? 27.476 -2.246 -27.028 1.00 94.50 74 GLU A C 1
ATOM 569 O O . GLU A 1 74 ? 27.335 -2.018 -25.826 1.00 94.50 74 GLU A O 1
ATOM 574 N N . ALA A 1 75 ? 26.641 -1.762 -27.951 1.00 93.94 75 ALA A N 1
ATOM 575 C CA . ALA A 1 75 ? 25.503 -0.910 -27.623 1.00 93.94 75 ALA A CA 1
ATOM 576 C C . ALA A 1 75 ? 24.488 -1.640 -26.733 1.00 93.94 75 ALA A C 1
ATOM 578 O O . ALA A 1 75 ? 24.038 -1.084 -25.733 1.00 93.94 75 ALA A O 1
ATOM 579 N N . ARG A 1 76 ? 24.180 -2.913 -27.028 1.00 95.25 76 ARG A N 1
ATOM 580 C CA . ARG A 1 76 ? 23.320 -3.750 -26.176 1.00 95.25 76 ARG A CA 1
ATOM 581 C C . ARG A 1 76 ? 23.889 -3.884 -24.768 1.00 95.25 76 ARG A C 1
ATOM 583 O O . ARG A 1 76 ? 23.155 -3.704 -23.801 1.00 95.25 76 ARG A O 1
ATOM 590 N N . ALA A 1 77 ? 25.178 -4.199 -24.645 1.00 94.94 77 ALA A N 1
ATOM 591 C CA . ALA A 1 77 ? 25.828 -4.349 -23.347 1.00 94.94 77 ALA A CA 1
ATOM 592 C C . ALA A 1 77 ? 25.800 -3.039 -22.545 1.00 94.94 77 ALA A C 1
ATOM 594 O O . ALA A 1 77 ? 25.533 -3.056 -21.343 1.00 94.94 77 ALA A O 1
ATOM 595 N N . LEU A 1 78 ? 26.023 -1.904 -23.213 1.00 94.06 78 LEU A N 1
ATOM 596 C CA . LEU A 1 78 ? 25.981 -0.592 -22.580 1.00 94.06 78 LEU A CA 1
ATOM 597 C C . LEU A 1 78 ? 24.564 -0.222 -22.119 1.00 94.06 78 LEU A C 1
ATOM 599 O O . LEU A 1 78 ? 24.385 0.161 -20.967 1.00 94.06 78 LEU A O 1
ATOM 603 N N . VAL A 1 79 ? 23.551 -0.397 -22.973 1.00 94.06 79 VAL A N 1
ATOM 604 C CA . VAL A 1 79 ? 22.142 -0.151 -22.616 1.00 94.06 79 VAL A CA 1
ATOM 605 C C . VAL A 1 79 ? 21.703 -1.066 -21.475 1.00 94.06 79 VAL A C 1
ATOM 607 O O . VAL A 1 79 ? 21.024 -0.619 -20.553 1.00 94.06 79 VAL A O 1
ATOM 610 N N . HIS A 1 80 ? 22.112 -2.335 -21.493 1.00 93.56 80 HIS A N 1
ATOM 611 C CA . HIS A 1 80 ? 21.799 -3.263 -20.412 1.00 93.56 80 HIS A CA 1
ATOM 612 C C . HIS A 1 80 ? 22.361 -2.775 -19.073 1.00 93.56 80 HIS A C 1
ATOM 614 O O . HIS A 1 80 ? 21.657 -2.744 -18.068 1.00 93.56 80 HIS A O 1
ATOM 620 N N . LYS A 1 81 ? 23.620 -2.344 -19.061 1.00 93.44 81 LYS A N 1
ATOM 621 C CA . LYS A 1 81 ? 24.270 -1.845 -17.853 1.00 93.44 81 LYS A CA 1
ATOM 622 C C . LYS A 1 81 ? 23.653 -0.538 -17.341 1.00 93.44 81 LYS A C 1
ATOM 624 O O . LYS A 1 81 ? 23.439 -0.391 -16.146 1.00 93.44 81 LYS A O 1
ATOM 629 N N . GLU A 1 82 ? 23.381 0.417 -18.225 1.00 92.75 82 GLU A N 1
ATOM 630 C CA . GLU A 1 82 ? 22.945 1.760 -17.813 1.00 92.75 82 GLU A CA 1
ATOM 631 C C . GLU A 1 82 ? 21.430 1.862 -17.566 1.00 92.75 82 GLU A C 1
ATOM 633 O O . GLU A 1 82 ? 20.993 2.704 -16.781 1.00 92.75 82 GLU A O 1
ATOM 638 N N . TRP A 1 83 ? 20.623 1.008 -18.205 1.00 91.44 83 TRP A N 1
ATOM 639 C CA . TRP A 1 83 ? 19.159 1.046 -18.103 1.00 91.44 83 TRP A CA 1
ATOM 640 C C . TRP A 1 83 ? 18.562 -0.218 -17.488 1.00 91.44 83 TRP A C 1
ATOM 642 O O . TRP A 1 83 ? 17.758 -0.113 -16.567 1.00 91.44 83 TRP A O 1
ATOM 652 N N . VAL A 1 84 ? 18.947 -1.413 -17.946 1.00 91.88 84 VAL A N 1
ATOM 653 C CA . VAL A 1 84 ? 18.329 -2.661 -17.458 1.00 91.88 84 VAL A CA 1
ATOM 654 C C . VAL A 1 84 ? 18.726 -2.951 -16.014 1.00 91.88 84 VAL A C 1
ATOM 656 O O . VAL A 1 84 ? 17.849 -3.226 -15.202 1.00 91.88 84 VAL A O 1
ATOM 659 N N . GLU A 1 85 ? 20.012 -2.859 -15.665 1.00 90.75 85 GLU A N 1
ATOM 660 C CA . GLU A 1 85 ? 20.481 -3.139 -14.300 1.00 90.75 85 GLU A CA 1
ATOM 661 C C . GLU A 1 85 ? 19.822 -2.234 -13.240 1.00 90.75 85 GLU A C 1
ATOM 663 O O . GLU A 1 85 ? 19.308 -2.782 -12.261 1.00 90.75 85 GLU A O 1
ATOM 668 N N . PRO A 1 86 ? 19.755 -0.893 -13.402 1.00 91.38 86 PRO A N 1
ATOM 669 C CA . PRO A 1 86 ? 19.078 -0.034 -12.429 1.00 91.38 86 PRO A CA 1
ATOM 670 C C . PRO A 1 86 ? 17.565 -0.259 -12.372 1.00 91.38 86 PRO A C 1
ATOM 672 O O . PRO A 1 86 ? 17.000 -0.321 -11.283 1.00 91.38 86 PRO A O 1
ATOM 675 N N . LEU A 1 87 ? 16.902 -0.420 -13.524 1.00 91.12 87 LEU A N 1
ATOM 676 C CA . LEU A 1 87 ? 15.444 -0.581 -13.573 1.00 91.12 87 LEU A CA 1
ATOM 677 C C . LEU A 1 87 ? 14.975 -1.957 -13.077 1.00 91.12 87 LEU A C 1
ATOM 679 O O . LEU A 1 87 ? 13.822 -2.088 -12.670 1.00 91.12 87 LEU A O 1
ATOM 683 N N . SER A 1 88 ? 15.864 -2.955 -13.059 1.00 89.69 88 SER A N 1
ATOM 684 C CA . SER A 1 88 ? 15.597 -4.296 -12.516 1.00 89.69 88 SER A CA 1
ATOM 685 C C . SER A 1 88 ? 15.772 -4.387 -10.996 1.00 89.69 88 SER A C 1
ATOM 687 O O . SER A 1 88 ? 15.499 -5.433 -10.413 1.00 89.69 88 SER A O 1
ATOM 689 N N . GLN A 1 89 ? 16.256 -3.335 -10.326 1.00 91.75 89 GLN A N 1
ATOM 690 C CA . GLN A 1 89 ? 16.361 -3.346 -8.864 1.00 91.75 89 GLN A CA 1
ATOM 691 C C . GLN A 1 89 ? 14.967 -3.409 -8.225 1.00 91.75 89 GLN A C 1
ATOM 693 O O . GLN A 1 89 ? 14.023 -2.915 -8.818 1.00 91.75 89 GLN A O 1
ATOM 698 N N . PRO A 1 90 ? 14.776 -3.958 -7.022 1.00 93.75 90 PRO A N 1
ATOM 699 C CA . PRO A 1 90 ? 13.467 -3.909 -6.368 1.00 93.75 90 PRO A CA 1
ATOM 700 C C . PRO A 1 90 ? 12.989 -2.471 -6.092 1.00 93.75 90 PRO A C 1
ATOM 702 O O . PRO A 1 90 ? 13.806 -1.590 -5.824 1.00 93.75 90 PRO A O 1
ATOM 705 N N . ILE A 1 91 ? 11.674 -2.241 -6.143 1.00 94.38 91 ILE A N 1
ATOM 706 C CA . ILE A 1 91 ? 11.030 -1.006 -5.666 1.00 94.38 91 ILE A CA 1
ATOM 707 C C . ILE A 1 91 ? 10.612 -1.217 -4.212 1.00 94.38 91 ILE A C 1
ATOM 709 O O . ILE A 1 91 ? 9.957 -2.211 -3.894 1.00 94.38 91 ILE A O 1
ATOM 713 N N . GLU A 1 92 ? 10.978 -0.289 -3.334 1.00 95.44 92 GLU A N 1
ATOM 714 C CA . GLU A 1 92 ? 10.506 -0.259 -1.950 1.00 95.44 92 GLU A CA 1
ATOM 715 C C . GLU A 1 92 ? 9.139 0.431 -1.884 1.00 95.44 92 GLU A C 1
ATOM 717 O O . GLU A 1 92 ? 8.969 1.555 -2.361 1.00 95.44 92 GLU A O 1
ATOM 722 N N . LEU A 1 93 ? 8.175 -0.237 -1.263 1.00 95.06 93 LEU A N 1
ATOM 723 C CA . LEU A 1 93 ? 6.799 0.209 -1.093 1.00 95.06 93 LEU A CA 1
ATOM 724 C C . LEU A 1 93 ? 6.507 0.368 0.407 1.00 95.06 93 LEU A C 1
ATOM 726 O O . LEU A 1 93 ? 5.945 -0.545 1.022 1.00 95.06 93 LEU A O 1
ATOM 730 N N . PRO A 1 94 ? 6.944 1.474 1.039 1.00 94.62 94 PRO A N 1
ATOM 731 C CA . PRO A 1 94 ? 6.602 1.754 2.425 1.00 94.62 94 PRO A CA 1
ATOM 732 C C . PRO A 1 94 ? 5.105 2.047 2.581 1.00 94.62 94 PRO A C 1
ATOM 734 O O . PRO A 1 94 ? 4.519 2.801 1.800 1.00 94.62 94 PRO A O 1
ATOM 737 N N . TYR A 1 95 ? 4.506 1.478 3.627 1.00 91.94 95 TYR A N 1
ATOM 738 C CA . TYR A 1 95 ? 3.137 1.742 4.066 1.00 91.94 95 TYR A CA 1
ATOM 739 C C . TYR A 1 95 ? 3.048 1.610 5.587 1.00 91.94 95 TYR A C 1
ATOM 741 O O . TYR A 1 95 ? 3.570 0.654 6.159 1.00 91.94 95 TYR A O 1
ATOM 749 N N . LEU A 1 96 ? 2.369 2.553 6.248 1.00 87.12 96 LEU A N 1
ATOM 750 C CA . LEU A 1 96 ? 2.290 2.607 7.715 1.00 87.12 96 LEU A CA 1
ATOM 751 C C . LEU A 1 96 ? 3.702 2.487 8.339 1.00 87.12 96 LEU A C 1
ATOM 753 O O . LEU A 1 96 ? 4.577 3.284 8.006 1.00 87.12 96 LEU A O 1
ATOM 757 N N . ASP A 1 97 ? 3.937 1.472 9.177 1.00 86.75 97 ASP A N 1
ATOM 758 C CA . ASP A 1 97 ? 5.240 1.155 9.786 1.00 86.75 97 ASP A CA 1
ATOM 759 C C . ASP A 1 97 ? 5.965 -0.032 9.110 1.00 86.75 97 ASP A C 1
ATOM 761 O O . ASP A 1 97 ? 6.937 -0.576 9.640 1.00 86.75 97 ASP A O 1
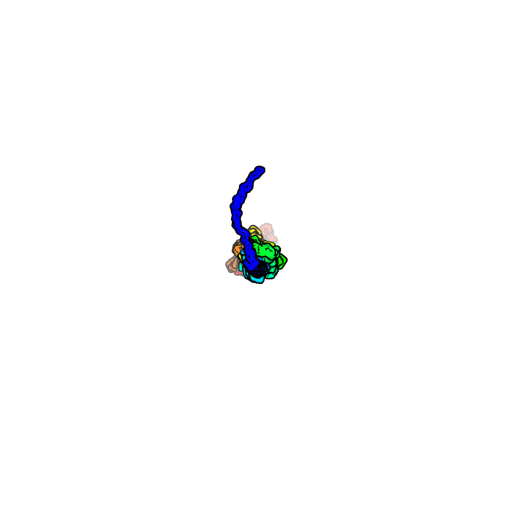ATOM 765 N N . CYS A 1 98 ? 5.489 -0.466 7.942 1.00 89.00 98 CYS A N 1
ATOM 766 C CA . CYS A 1 98 ? 6.006 -1.601 7.181 1.00 89.00 98 CYS A CA 1
ATOM 767 C C . CYS A 1 98 ? 6.582 -1.162 5.824 1.00 89.00 98 CYS A C 1
ATOM 769 O O . CYS A 1 98 ? 6.336 -0.064 5.329 1.00 89.00 98 CYS A O 1
ATOM 771 N N . SER A 1 99 ? 7.371 -2.038 5.198 1.00 91.94 99 SER A N 1
ATOM 772 C CA . SER A 1 99 ? 7.835 -1.857 3.818 1.00 91.94 99 SER A CA 1
ATOM 773 C C . SER A 1 99 ? 7.769 -3.182 3.079 1.00 91.94 99 SER A C 1
ATOM 775 O O . SER A 1 99 ? 8.301 -4.185 3.561 1.00 91.94 99 SER A O 1
ATOM 777 N N . GLN A 1 100 ? 7.133 -3.178 1.910 1.00 92.50 100 GLN A N 1
ATOM 778 C CA . GLN A 1 100 ? 7.106 -4.315 0.995 1.00 92.50 100 GLN A CA 1
ATOM 779 C C . GLN A 1 100 ? 8.023 -4.041 -0.193 1.00 92.50 100 GLN A C 1
ATOM 781 O O . GLN A 1 100 ? 8.135 -2.911 -0.652 1.00 92.50 100 GLN A O 1
ATOM 786 N N . LYS A 1 101 ? 8.671 -5.079 -0.723 1.00 93.62 101 LYS A N 1
ATOM 787 C CA . LYS A 1 101 ? 9.464 -4.961 -1.952 1.00 93.62 101 LYS A CA 1
ATOM 788 C C . LYS A 1 101 ? 8.692 -5.529 -3.128 1.00 93.62 101 LYS A C 1
ATOM 790 O O . LYS A 1 101 ? 8.152 -6.632 -3.017 1.00 93.62 101 LYS A O 1
ATOM 795 N N . LEU A 1 102 ? 8.700 -4.804 -4.239 1.00 92.06 102 LEU A N 1
ATOM 796 C CA . LEU A 1 102 ? 8.223 -5.277 -5.532 1.00 92.06 102 LEU A CA 1
ATOM 797 C C . LEU A 1 102 ? 9.418 -5.528 -6.448 1.00 92.06 102 LEU A C 1
ATOM 799 O O . LEU A 1 102 ? 10.223 -4.631 -6.697 1.00 92.06 102 LEU A O 1
ATOM 803 N N . ASP A 1 103 ? 9.517 -6.748 -6.964 1.00 92.75 103 ASP A N 1
ATOM 804 C CA . ASP A 1 103 ? 10.416 -7.059 -8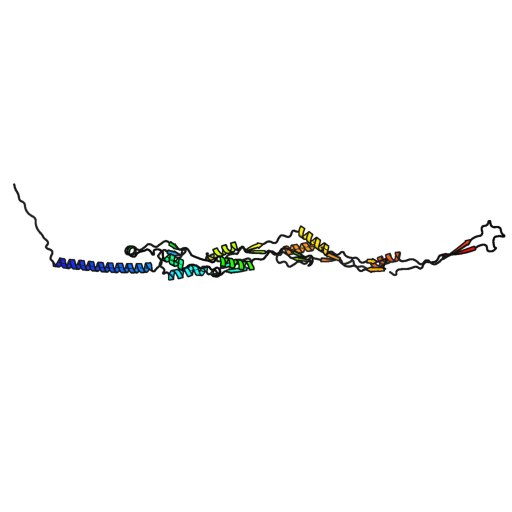.071 1.00 92.75 103 ASP A CA 1
ATOM 805 C C . ASP A 1 103 ? 9.755 -6.599 -9.386 1.00 92.75 103 ASP A C 1
ATOM 807 O O . ASP A 1 103 ? 8.662 -7.078 -9.702 1.00 92.75 103 ASP A O 1
ATOM 811 N N . PRO A 1 104 ? 10.377 -5.698 -10.170 1.00 91.62 104 PRO A N 1
ATOM 812 C CA . PRO A 1 104 ? 9.854 -5.272 -11.470 1.00 91.62 104 PRO A CA 1
ATOM 813 C C . PRO A 1 104 ? 9.503 -6.440 -12.397 1.00 91.62 104 PRO A C 1
ATOM 815 O O . PRO A 1 104 ? 8.515 -6.369 -13.131 1.00 91.62 104 PRO A O 1
ATOM 818 N N . ALA A 1 105 ? 10.257 -7.542 -12.332 1.00 89.12 105 ALA A N 1
ATOM 819 C CA . ALA A 1 105 ? 9.992 -8.724 -13.145 1.00 89.12 105 ALA A CA 1
ATOM 820 C C . ALA A 1 105 ? 8.642 -9.383 -12.805 1.00 89.12 105 ALA A C 1
ATOM 822 O O . ALA A 1 105 ? 7.994 -9.935 -13.694 1.00 89.12 105 ALA A O 1
ATOM 823 N N . ALA A 1 106 ? 8.187 -9.293 -11.549 1.00 85.81 106 ALA A N 1
ATOM 824 C CA . ALA A 1 106 ? 6.885 -9.813 -11.129 1.00 85.81 106 ALA A CA 1
ATOM 825 C C . ALA A 1 106 ? 5.718 -9.021 -11.747 1.00 85.81 106 ALA A C 1
ATOM 827 O O . ALA A 1 106 ? 4.696 -9.609 -12.083 1.00 85.81 106 ALA A O 1
ATOM 828 N N . GLY A 1 107 ? 5.901 -7.716 -11.984 1.00 82.06 107 GLY A N 1
ATOM 829 C CA . GLY A 1 107 ? 4.950 -6.865 -12.715 1.00 82.06 107 GLY A CA 1
ATOM 830 C C . GLY A 1 107 ? 5.052 -6.976 -14.243 1.00 82.06 107 GLY A C 1
ATOM 831 O O . GLY A 1 107 ? 4.528 -6.130 -14.969 1.00 82.06 107 GLY A O 1
ATOM 832 N N . GLY A 1 108 ? 5.794 -7.965 -14.756 1.00 87.38 108 GLY A N 1
ATOM 833 C CA . GLY A 1 108 ? 6.036 -8.132 -16.188 1.00 87.38 108 GLY A CA 1
ATOM 834 C C . GLY A 1 108 ? 6.860 -7.003 -16.814 1.00 87.38 108 GLY A C 1
ATOM 835 O O . GLY A 1 108 ? 6.825 -6.832 -18.033 1.00 87.38 108 GLY A O 1
ATOM 836 N N . PHE A 1 109 ? 7.583 -6.211 -16.015 1.00 92.38 109 PHE A N 1
ATOM 837 C CA . PHE A 1 109 ? 8.372 -5.097 -16.526 1.00 92.38 109 PHE A CA 1
ATOM 838 C C . PHE A 1 109 ? 9.558 -5.606 -17.348 1.00 92.38 109 PHE A C 1
ATOM 840 O O . PHE A 1 109 ? 10.376 -6.394 -16.875 1.00 92.38 109 PHE A O 1
ATOM 847 N N . THR A 1 110 ? 9.662 -5.144 -18.591 1.00 91.56 110 THR A N 1
ATOM 848 C CA . THR A 1 110 ? 10.745 -5.495 -19.511 1.00 91.56 110 THR A CA 1
ATOM 849 C C . THR A 1 110 ? 11.190 -4.266 -20.296 1.00 91.56 110 THR A C 1
ATOM 851 O O . THR A 1 110 ? 10.376 -3.513 -20.833 1.00 91.56 110 THR A O 1
ATOM 854 N N . VAL A 1 111 ? 12.505 -4.084 -20.415 1.00 92.69 111 VAL A N 1
ATOM 855 C CA . VAL A 1 111 ? 13.111 -3.068 -21.284 1.00 92.69 111 VAL A CA 1
ATOM 856 C C . VAL A 1 111 ? 13.380 -3.686 -22.655 1.00 92.69 111 VAL A C 1
ATOM 858 O O . VAL A 1 111 ? 14.042 -4.720 -22.762 1.00 92.69 111 VAL A O 1
ATOM 861 N N . LEU A 1 112 ? 12.892 -3.058 -23.723 1.00 93.81 112 LEU A N 1
ATOM 862 C CA . LEU A 1 112 ? 12.978 -3.586 -25.088 1.00 93.81 112 LEU A CA 1
ATOM 863 C C . LEU A 1 112 ? 14.321 -3.226 -25.744 1.00 93.81 112 LEU A C 1
ATOM 865 O O . LEU A 1 112 ? 14.381 -2.464 -26.707 1.00 93.81 112 LEU A O 1
ATOM 869 N N . VAL A 1 113 ? 15.418 -3.775 -25.211 1.00 94.25 113 VAL A N 1
ATOM 870 C CA . VAL A 1 113 ? 16.788 -3.435 -25.641 1.00 94.25 113 VAL A CA 1
ATOM 871 C C . VAL A 1 113 ? 17.023 -3.717 -27.125 1.00 94.25 113 VAL A C 1
ATOM 873 O O . VAL A 1 113 ? 17.539 -2.850 -27.825 1.00 94.25 113 VAL A O 1
ATOM 876 N N . GLU A 1 114 ? 16.615 -4.889 -27.624 1.00 94.12 114 GLU A N 1
ATOM 877 C CA . GLU A 1 114 ? 16.796 -5.233 -29.045 1.00 94.12 114 GLU A CA 1
ATOM 878 C C . GLU A 1 114 ? 16.083 -4.242 -29.964 1.00 94.12 114 GLU A C 1
ATOM 880 O O . GLU A 1 114 ? 16.672 -3.789 -30.938 1.00 94.12 114 GLU A O 1
ATOM 885 N N . ALA A 1 115 ? 14.848 -3.856 -29.625 1.00 94.12 115 ALA A N 1
ATOM 886 C CA . ALA A 1 115 ? 14.070 -2.916 -30.425 1.00 94.12 115 ALA A CA 1
ATOM 887 C C . ALA A 1 115 ? 14.761 -1.547 -30.507 1.00 94.12 115 ALA A C 1
ATOM 889 O O . ALA A 1 115 ? 14.896 -0.996 -31.597 1.00 94.12 115 ALA A O 1
ATOM 890 N N . MET A 1 116 ? 15.277 -1.040 -29.380 1.00 95.00 116 MET A N 1
ATOM 891 C CA . MET A 1 116 ? 16.009 0.231 -29.345 1.00 95.00 116 MET A CA 1
ATOM 892 C C . MET A 1 116 ? 17.324 0.173 -30.133 1.00 95.00 116 MET A C 1
ATOM 894 O O . MET A 1 116 ? 17.653 1.112 -30.855 1.00 95.00 116 MET A O 1
ATOM 898 N N . VAL A 1 117 ? 18.080 -0.926 -30.025 1.00 94.69 117 VAL A N 1
ATOM 899 C CA . VAL A 1 117 ? 19.347 -1.102 -30.757 1.00 94.69 117 VAL A CA 1
ATOM 900 C C . VAL A 1 117 ? 19.103 -1.275 -32.257 1.00 94.69 117 VAL A C 1
ATOM 902 O O . VAL A 1 117 ? 19.862 -0.734 -33.066 1.00 94.69 117 VAL A O 1
ATOM 905 N N . ASP A 1 118 ? 18.055 -1.998 -32.651 1.00 94.31 118 ASP A N 1
ATOM 906 C CA . ASP A 1 118 ? 17.665 -2.152 -34.052 1.00 94.31 118 ASP A CA 1
ATOM 907 C C . ASP A 1 118 ? 17.200 -0.824 -34.656 1.00 94.31 118 ASP A C 1
ATOM 909 O O . ASP A 1 118 ? 17.614 -0.491 -35.769 1.00 94.31 118 ASP A O 1
ATOM 913 N N . GLU A 1 119 ? 16.417 -0.035 -33.917 1.00 93.81 119 GLU A N 1
ATOM 914 C CA . GLU A 1 119 ? 15.999 1.307 -34.329 1.00 93.81 119 GLU A CA 1
ATOM 915 C C . GLU A 1 119 ? 17.200 2.249 -34.477 1.00 93.81 119 GLU A C 1
ATOM 917 O O . GLU A 1 119 ? 17.375 2.858 -35.535 1.00 93.81 119 GLU A O 1
ATOM 922 N N . ALA A 1 120 ? 18.097 2.285 -33.486 1.00 93.50 120 ALA A N 1
ATOM 923 C CA . ALA A 1 120 ? 19.339 3.056 -33.548 1.00 93.50 120 ALA A CA 1
ATOM 924 C C . ALA A 1 120 ? 20.227 2.632 -34.735 1.00 93.50 120 ALA A C 1
ATOM 926 O O . ALA A 1 120 ? 20.825 3.468 -35.413 1.00 93.50 120 ALA A O 1
ATOM 927 N N . SER A 1 121 ? 20.284 1.330 -35.030 1.00 91.44 121 SER A N 1
ATOM 928 C CA . SER A 1 121 ? 21.053 0.779 -36.154 1.00 91.44 121 SER A CA 1
ATOM 929 C C . SER A 1 121 ? 20.420 1.049 -37.520 1.00 91.44 121 SER A C 1
ATOM 931 O O . SER A 1 121 ? 21.117 1.011 -38.536 1.00 91.44 121 SER A O 1
ATOM 933 N N . ALA A 1 122 ? 19.106 1.273 -37.577 1.00 91.94 122 ALA A N 1
ATOM 934 C CA . ALA A 1 122 ? 18.395 1.572 -38.814 1.00 91.94 122 ALA A CA 1
ATOM 935 C C . ALA A 1 122 ? 18.639 3.014 -39.293 1.00 91.94 122 ALA A C 1
ATOM 937 O O . ALA A 1 122 ? 18.497 3.293 -40.491 1.00 91.94 122 ALA A O 1
ATOM 938 N N . VAL A 1 123 ? 19.047 3.919 -38.394 1.00 90.31 123 VAL A N 1
ATOM 939 C CA . VAL A 1 123 ? 19.383 5.310 -38.723 1.00 90.31 123 VAL A CA 1
ATOM 940 C C . VAL A 1 123 ? 20.505 5.353 -39.766 1.00 90.31 123 VAL A C 1
ATOM 942 O O . VAL A 1 123 ? 21.554 4.732 -39.616 1.00 90.31 123 VAL A O 1
ATOM 945 N N . GLY A 1 124 ? 20.284 6.078 -40.866 1.00 83.38 124 GLY A N 1
ATOM 946 C CA . GLY A 1 124 ? 21.275 6.248 -41.935 1.00 83.38 124 GLY A CA 1
ATOM 947 C C . GLY A 1 124 ? 21.611 4.973 -42.720 1.00 83.38 124 GLY A C 1
ATOM 948 O O . GLY A 1 124 ? 22.635 4.936 -43.417 1.00 83.38 124 GLY A O 1
ATOM 949 N N . SER A 1 125 ? 20.801 3.913 -42.600 1.00 84.69 125 SER A N 1
ATOM 950 C CA . SER A 1 125 ? 20.956 2.639 -43.329 1.00 84.69 125 SER A CA 1
ATOM 951 C C . SER A 1 125 ? 20.791 2.768 -44.850 1.00 84.69 125 SER A C 1
ATOM 953 O O . SER A 1 125 ? 21.240 1.911 -45.608 1.00 84.69 125 SER A O 1
ATOM 955 N N . ASP A 1 126 ? 20.215 3.872 -45.310 1.00 84.88 126 ASP A N 1
ATOM 956 C CA . ASP A 1 126 ? 20.027 4.248 -46.708 1.00 84.88 126 ASP A CA 1
ATOM 957 C C . ASP A 1 126 ? 21.297 4.799 -47.385 1.00 84.88 126 ASP A 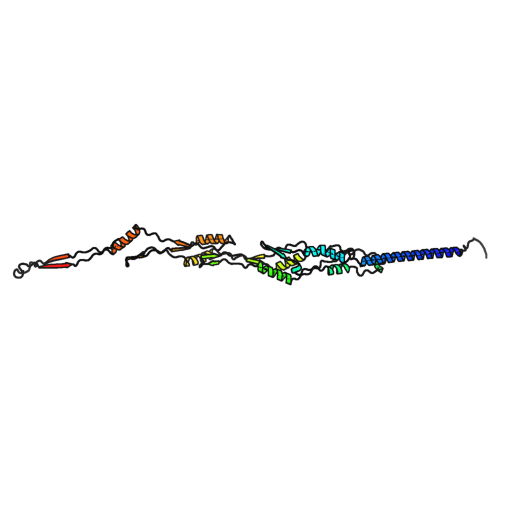C 1
ATOM 959 O O . ASP A 1 126 ? 21.334 4.917 -48.613 1.00 84.88 126 ASP A O 1
ATOM 963 N N . THR A 1 127 ? 22.357 5.085 -46.618 1.00 83.31 127 THR A N 1
ATOM 964 C CA . THR A 1 127 ? 23.618 5.638 -47.138 1.00 83.31 127 THR A CA 1
ATOM 965 C C . THR A 1 127 ? 24.290 4.674 -48.122 1.00 83.31 127 THR A C 1
ATOM 967 O O . THR A 1 127 ? 24.798 3.608 -47.751 1.00 83.31 127 THR A O 1
ATOM 970 N N . ARG A 1 128 ? 24.352 5.062 -49.400 1.00 86.69 128 ARG A N 1
ATOM 971 C CA . ARG A 1 128 ? 24.959 4.255 -50.468 1.00 86.69 128 ARG A CA 1
ATOM 972 C C . ARG A 1 128 ? 26.464 4.488 -50.559 1.00 86.69 128 ARG A C 1
ATOM 974 O O . ARG A 1 128 ? 26.957 5.586 -50.313 1.00 86.69 128 ARG A O 1
ATOM 981 N N . PHE A 1 129 ? 27.198 3.474 -51.021 1.00 86.62 129 PHE A N 1
ATOM 982 C CA . PHE A 1 129 ? 28.647 3.586 -51.224 1.00 86.62 129 PHE A CA 1
ATOM 983 C C . PHE A 1 129 ? 29.040 4.735 -52.166 1.00 86.62 129 PHE A C 1
ATOM 985 O O . PHE A 1 129 ? 30.049 5.387 -51.932 1.00 86.62 129 PHE A O 1
ATOM 992 N N . ASN A 1 130 ? 28.247 5.023 -53.205 1.00 86.38 130 ASN A N 1
ATOM 993 C CA . ASN A 1 130 ? 28.551 6.117 -54.136 1.00 86.38 130 ASN A CA 1
ATOM 994 C C . ASN A 1 130 ? 28.574 7.486 -53.442 1.00 86.38 130 ASN A C 1
ATOM 996 O O . ASN A 1 130 ? 29.436 8.305 -53.756 1.00 86.38 130 ASN A O 1
ATOM 1000 N N . ASP A 1 131 ? 27.678 7.703 -52.478 1.00 84.75 131 ASP A N 1
ATOM 1001 C CA . ASP A 1 131 ? 27.624 8.941 -51.697 1.00 84.75 131 ASP A CA 1
ATOM 1002 C C . ASP A 1 131 ? 28.798 8.988 -50.709 1.00 84.75 131 ASP A C 1
ATOM 1004 O O . ASP A 1 131 ? 29.472 10.012 -50.568 1.00 84.75 131 ASP A O 1
ATOM 1008 N N . PHE A 1 132 ? 29.130 7.835 -50.116 1.00 86.81 132 PHE A N 1
ATOM 1009 C CA . PHE A 1 132 ? 30.292 7.677 -49.244 1.00 86.81 132 PHE A CA 1
ATOM 1010 C C . PHE A 1 132 ? 31.631 7.785 -49.994 1.00 86.81 132 PHE A C 1
ATOM 1012 O O . PHE A 1 132 ? 32.653 8.114 -49.404 1.00 86.81 132 PHE A O 1
ATOM 1019 N N . LEU A 1 133 ? 31.698 7.522 -51.299 1.00 87.75 133 LEU A N 1
ATOM 1020 C CA . LEU A 1 133 ? 32.967 7.541 -52.033 1.00 87.75 133 LEU A CA 1
ATOM 1021 C C . LEU A 1 133 ? 33.579 8.949 -52.065 1.00 87.75 133 LEU A C 1
ATOM 1023 O O . LEU A 1 133 ? 34.796 9.090 -51.931 1.00 87.75 133 LEU A O 1
ATOM 1027 N N . LEU A 1 134 ? 32.733 9.973 -52.207 1.00 83.06 134 LEU A N 1
ATOM 1028 C CA . LEU A 1 134 ? 33.138 11.374 -52.348 1.00 83.06 134 LEU A CA 1
ATOM 1029 C C . LEU A 1 134 ? 32.944 12.194 -51.066 1.00 83.06 134 LEU A C 1
ATOM 1031 O O . LEU A 1 134 ? 33.599 13.224 -50.903 1.00 83.06 134 LEU A O 1
ATOM 1035 N N . HIS A 1 135 ? 32.086 11.737 -50.150 1.00 84.06 135 HIS A N 1
ATOM 1036 C CA . HIS A 1 135 ? 31.753 12.453 -48.923 1.00 84.06 135 HIS A CA 1
ATOM 1037 C C . HIS A 1 135 ? 31.782 11.527 -47.707 1.00 84.06 135 HIS A C 1
ATOM 1039 O O . HIS A 1 135 ? 31.499 10.338 -47.801 1.00 84.06 135 HIS A O 1
ATOM 1045 N N . THR A 1 136 ? 32.132 12.069 -46.543 1.00 78.25 136 THR A N 1
ATOM 1046 C CA . THR A 1 136 ? 31.923 11.382 -45.263 1.00 78.25 136 THR A CA 1
ATOM 1047 C C . THR A 1 136 ? 30.634 11.937 -44.659 1.00 78.25 136 THR A C 1
ATOM 1049 O O . THR A 1 136 ? 30.546 13.160 -44.518 1.00 78.25 136 THR A O 1
ATOM 1052 N N . PRO A 1 137 ? 29.635 11.094 -44.342 1.00 81.06 137 PRO A N 1
ATOM 1053 C CA . PRO A 1 137 ? 28.409 11.544 -43.696 1.00 81.06 137 PRO A CA 1
ATOM 1054 C C . PRO A 1 137 ? 28.711 12.293 -42.396 1.00 81.06 137 PRO A C 1
ATOM 1056 O O . PRO A 1 137 ? 29.614 11.910 -41.648 1.00 81.06 137 PRO A O 1
ATOM 1059 N N . LEU A 1 138 ? 27.961 13.363 -42.140 1.00 84.19 138 LEU A N 1
ATOM 1060 C CA . LEU A 1 138 ? 28.005 14.050 -40.853 1.00 84.19 138 LEU A CA 1
ATOM 1061 C C . LEU A 1 138 ? 27.420 13.142 -39.756 1.00 84.19 138 LEU A C 1
ATOM 1063 O O . LEU A 1 138 ? 26.624 12.251 -40.072 1.00 84.19 138 LEU A O 1
ATOM 1067 N N . PRO A 1 139 ? 27.798 13.358 -38.484 1.00 85.38 139 PRO A N 1
ATOM 1068 C CA . PRO A 1 139 ? 27.107 12.733 -37.366 1.00 85.38 139 PRO A CA 1
ATOM 1069 C C . PRO A 1 139 ? 25.615 13.067 -37.407 1.00 85.38 139 PRO A C 1
ATOM 1071 O O . PRO A 1 139 ? 25.230 14.176 -37.787 1.00 85.38 139 PRO A O 1
ATOM 1074 N N . PHE A 1 140 ? 24.795 12.098 -37.027 1.00 88.06 140 PHE A N 1
ATOM 1075 C CA . PHE A 1 140 ? 23.374 12.307 -36.804 1.00 88.06 140 PHE A CA 1
ATOM 1076 C C . PHE A 1 140 ? 23.155 13.043 -35.476 1.00 88.06 140 PHE A C 1
ATOM 1078 O O . PHE A 1 140 ? 24.074 13.187 -34.676 1.00 88.06 140 PHE A O 1
ATOM 1085 N N . ASP A 1 141 ? 21.943 13.542 -35.278 1.00 91.19 141 ASP A N 1
ATOM 1086 C CA . ASP A 1 141 ? 21.471 14.110 -34.013 1.00 91.19 141 ASP A CA 1
ATOM 1087 C C . ASP A 1 141 ? 20.097 13.489 -33.749 1.00 91.19 141 ASP A C 1
ATOM 1089 O O . ASP A 1 141 ? 19.053 14.087 -34.012 1.00 91.19 141 ASP A O 1
ATOM 1093 N N . VAL A 1 142 ? 20.108 12.190 -33.435 1.00 92.62 142 VAL A N 1
ATOM 1094 C CA . VAL A 1 142 ? 18.900 11.370 -33.275 1.00 92.62 142 VAL A CA 1
ATOM 1095 C C . VAL A 1 142 ? 18.976 10.666 -31.934 1.00 92.62 142 VAL A C 1
ATOM 1097 O O . VAL A 1 142 ? 19.885 9.870 -31.709 1.00 92.62 142 VAL A O 1
ATOM 1100 N N . ASP A 1 143 ? 17.984 10.926 -31.088 1.00 94.44 143 ASP A N 1
ATOM 1101 C CA . ASP A 1 143 ? 17.813 10.247 -29.810 1.00 94.44 143 ASP A CA 1
ATOM 1102 C C . ASP A 1 143 ? 16.653 9.252 -29.893 1.00 94.44 143 ASP A C 1
ATOM 1104 O O . ASP A 1 143 ? 15.503 9.628 -30.130 1.00 94.44 143 ASP A O 1
ATOM 1108 N N . VAL A 1 144 ? 16.965 7.969 -29.726 1.00 93.44 144 VAL A N 1
ATOM 1109 C CA . VAL A 1 144 ? 15.976 6.894 -29.648 1.00 93.44 144 VAL A CA 1
ATOM 1110 C C . VAL A 1 144 ? 15.427 6.863 -28.226 1.00 93.44 144 VAL A C 1
ATOM 1112 O O . VAL A 1 144 ? 16.174 6.664 -27.269 1.00 93.44 144 VAL A O 1
ATOM 1115 N N . ALA A 1 145 ? 14.117 7.055 -28.079 1.00 93.06 145 ALA A N 1
ATOM 1116 C CA . ALA A 1 145 ? 13.468 7.054 -26.773 1.00 93.06 145 ALA A CA 1
ATOM 1117 C C . ALA A 1 145 ? 13.564 5.679 -26.087 1.00 93.06 145 ALA A C 1
ATOM 1119 O O . ALA A 1 145 ? 13.559 4.637 -26.746 1.00 93.06 145 ALA A O 1
ATOM 1120 N N . LEU A 1 146 ? 13.599 5.676 -24.751 1.00 91.12 146 LEU A N 1
ATOM 1121 C CA . LEU A 1 146 ? 13.568 4.443 -23.966 1.00 91.12 146 LEU A CA 1
ATOM 1122 C C . LEU A 1 146 ? 12.239 3.707 -24.181 1.00 91.12 146 LEU A C 1
ATOM 1124 O O . LEU A 1 146 ? 11.167 4.263 -23.948 1.00 91.12 146 LEU A O 1
ATOM 1128 N N . GLN A 1 147 ? 12.322 2.443 -24.589 1.00 92.12 147 GLN A N 1
ATOM 1129 C CA . GLN A 1 147 ? 11.161 1.589 -24.823 1.00 92.12 147 GLN A CA 1
ATOM 1130 C C . GLN A 1 147 ? 11.035 0.553 -23.709 1.00 92.12 147 GLN A C 1
ATOM 1132 O O . GLN A 1 147 ? 11.890 -0.323 -23.544 1.00 92.12 147 GLN A O 1
ATOM 1137 N N . THR A 1 148 ? 9.944 0.642 -22.954 1.00 92.56 148 THR A N 1
ATOM 1138 C CA . THR A 1 148 ? 9.609 -0.276 -21.864 1.00 92.56 148 THR A CA 1
ATOM 1139 C C . THR A 1 148 ? 8.209 -0.839 -22.059 1.00 92.56 148 THR A C 1
ATOM 1141 O O . THR A 1 148 ? 7.352 -0.251 -22.719 1.00 92.56 148 THR A O 1
ATOM 1144 N N . THR A 1 149 ? 7.980 -2.015 -21.493 1.00 92.50 149 THR A N 1
ATOM 1145 C CA . THR A 1 149 ? 6.667 -2.647 -21.431 1.00 92.50 149 THR A CA 1
ATOM 1146 C C . THR A 1 149 ? 6.465 -3.230 -20.041 1.00 92.50 149 THR A C 1
ATOM 1148 O O . THR A 1 149 ? 7.432 -3.599 -19.378 1.00 92.50 149 THR A O 1
ATOM 1151 N N . PHE A 1 150 ? 5.222 -3.272 -19.584 1.00 92.31 150 PHE A N 1
ATOM 1152 C CA . PHE A 1 150 ? 4.835 -3.892 -18.325 1.00 92.31 150 PHE A CA 1
ATOM 1153 C C . PHE A 1 150 ? 3.413 -4.425 -18.442 1.00 92.31 150 PHE A C 1
ATOM 1155 O O . PHE A 1 150 ? 2.634 -3.959 -19.282 1.00 92.31 150 PHE A O 1
ATOM 1162 N N . ASP A 1 151 ? 3.076 -5.389 -17.593 1.00 94.00 151 ASP A N 1
ATOM 1163 C CA . ASP A 1 151 ? 1.731 -5.938 -17.541 1.00 94.00 151 ASP A CA 1
ATOM 1164 C C . ASP A 1 151 ? 0.941 -5.249 -16.427 1.00 94.00 151 ASP A C 1
ATOM 1166 O O . ASP A 1 151 ? 1.166 -5.449 -15.233 1.00 94.00 151 ASP A O 1
ATOM 1170 N N . ARG A 1 152 ? -0.006 -4.405 -16.837 1.00 91.62 152 ARG A N 1
ATOM 1171 C CA . ARG A 1 152 ? -0.870 -3.676 -15.909 1.00 91.62 152 ARG A CA 1
ATOM 1172 C C . ARG A 1 152 ? -1.795 -4.607 -15.120 1.00 91.62 152 ARG A C 1
ATOM 1174 O O . ARG A 1 152 ? -2.156 -4.246 -14.008 1.00 91.62 152 ARG A O 1
ATOM 1181 N N . ALA A 1 153 ? -2.171 -5.764 -15.667 1.00 92.88 153 ALA A N 1
ATOM 1182 C CA . ALA A 1 153 ? -2.993 -6.731 -14.947 1.00 92.88 153 ALA A CA 1
ATOM 1183 C C . ALA A 1 153 ? -2.185 -7.394 -13.826 1.00 92.88 153 ALA A C 1
ATOM 1185 O O . ALA A 1 153 ? -2.646 -7.405 -12.695 1.00 92.88 153 ALA A O 1
ATOM 1186 N N . LEU A 1 154 ? -0.942 -7.816 -14.098 1.00 93.19 154 LEU A N 1
ATOM 1187 C CA . LEU A 1 154 ? -0.062 -8.365 -13.054 1.00 93.19 154 LEU A CA 1
ATOM 1188 C C . LEU A 1 154 ? 0.225 -7.352 -11.942 1.00 93.19 154 LEU A C 1
ATOM 1190 O O . LEU A 1 154 ? 0.301 -7.717 -10.772 1.00 93.19 154 LEU A O 1
ATOM 1194 N N . LEU A 1 155 ? 0.385 -6.074 -12.298 1.00 92.88 155 LEU A N 1
ATOM 1195 C CA . LEU A 1 155 ? 0.578 -5.025 -11.302 1.00 92.88 155 LEU A CA 1
ATOM 1196 C C . LEU A 1 155 ? -0.685 -4.787 -10.460 1.00 92.88 155 LEU A C 1
ATOM 1198 O O . LEU A 1 155 ? -0.570 -4.579 -9.256 1.00 92.88 155 LEU A O 1
ATOM 1202 N N . ALA A 1 156 ? -1.869 -4.823 -11.078 1.00 93.94 156 ALA A N 1
ATOM 1203 C CA . ALA A 1 156 ? -3.137 -4.718 -10.362 1.00 93.94 156 ALA A CA 1
ATOM 1204 C C . ALA A 1 156 ? -3.343 -5.907 -9.413 1.00 93.94 156 ALA A C 1
ATOM 1206 O O . ALA A 1 156 ? -3.626 -5.682 -8.243 1.00 93.94 156 ALA A O 1
ATOM 1207 N N . ASP A 1 157 ? -3.088 -7.132 -9.880 1.00 94.50 157 ASP A N 1
ATOM 1208 C CA . ASP A 1 157 ? -3.168 -8.348 -9.063 1.00 94.50 157 ASP A CA 1
ATOM 1209 C C . ASP A 1 157 ? -2.217 -8.266 -7.853 1.00 94.50 157 ASP A C 1
ATOM 1211 O O . ASP A 1 157 ? -2.611 -8.556 -6.729 1.00 94.50 157 ASP A O 1
ATOM 1215 N N . PHE A 1 158 ? -0.981 -7.785 -8.049 1.00 93.31 158 PHE A N 1
ATOM 1216 C CA . PHE A 1 158 ? -0.038 -7.566 -6.946 1.00 93.31 158 PHE A CA 1
ATOM 1217 C C . PHE A 1 158 ? -0.552 -6.545 -5.918 1.00 93.31 158 PHE A C 1
ATOM 1219 O O . PHE A 1 158 ? -0.378 -6.732 -4.712 1.00 93.31 158 PHE A O 1
ATOM 1226 N N . VAL A 1 159 ? -1.148 -5.441 -6.380 1.00 94.56 159 VAL A N 1
ATOM 1227 C CA . VAL A 1 159 ? -1.713 -4.415 -5.493 1.00 94.56 159 VAL A CA 1
ATOM 1228 C C . VAL A 1 159 ? -2.946 -4.946 -4.762 1.00 94.56 159 VAL A C 1
ATOM 1230 O O . VAL A 1 159 ? -3.113 -4.632 -3.586 1.00 94.56 159 VAL A O 1
ATOM 1233 N N . ASP A 1 160 ? -3.769 -5.769 -5.409 1.00 94.75 160 ASP A N 1
ATOM 1234 C CA . ASP A 1 160 ? -4.919 -6.420 -4.782 1.00 94.75 160 ASP A CA 1
ATOM 1235 C C . ASP A 1 160 ? -4.483 -7.412 -3.694 1.00 94.75 160 ASP A C 1
ATOM 1237 O O . ASP A 1 160 ? -4.990 -7.334 -2.574 1.00 94.75 160 ASP A O 1
ATOM 1241 N N . ASP A 1 161 ? -3.481 -8.253 -3.963 1.00 93.50 161 ASP A N 1
ATOM 1242 C CA . ASP A 1 161 ? -2.884 -9.154 -2.966 1.00 93.50 161 ASP A CA 1
ATOM 1243 C C . ASP A 1 161 ? -2.312 -8.372 -1.769 1.00 93.50 161 ASP A C 1
ATOM 1245 O O . ASP A 1 161 ? -2.444 -8.769 -0.606 1.00 93.50 161 ASP A O 1
ATOM 1249 N N . LEU A 1 162 ? -1.674 -7.228 -2.037 1.00 92.06 162 LEU A N 1
ATOM 1250 C CA . LEU A 1 162 ? -1.163 -6.359 -0.984 1.00 92.06 162 LEU A CA 1
ATOM 1251 C C . LEU A 1 162 ? -2.303 -5.724 -0.178 1.00 92.06 162 LEU A C 1
ATOM 1253 O O . LEU A 1 162 ? -2.218 -5.656 1.050 1.00 92.06 162 LEU A O 1
ATOM 1257 N N . ALA A 1 163 ? -3.381 -5.309 -0.845 1.00 93.62 163 ALA A N 1
ATOM 1258 C CA . ALA A 1 163 ? -4.560 -4.749 -0.203 1.00 93.62 163 ALA A CA 1
ATOM 1259 C C . ALA A 1 163 ? -5.219 -5.753 0.751 1.00 93.62 163 ALA A C 1
ATOM 1261 O O . ALA A 1 163 ? -5.673 -5.348 1.810 1.00 93.62 163 ALA A O 1
ATOM 1262 N N . GLU A 1 164 ? -5.198 -7.062 0.476 1.00 92.38 164 GLU A N 1
ATOM 1263 C CA . GLU A 1 164 ? -5.709 -8.066 1.428 1.00 92.38 164 GLU A CA 1
ATOM 1264 C C . GLU A 1 164 ? -4.967 -8.067 2.776 1.00 92.38 164 GLU A C 1
ATOM 1266 O O . GLU A 1 164 ? -5.529 -8.455 3.802 1.00 92.38 164 GLU A O 1
ATOM 1271 N N . THR A 1 165 ? -3.700 -7.642 2.784 1.00 89.50 165 THR A N 1
ATOM 1272 C CA . THR A 1 165 ? -2.880 -7.560 4.002 1.00 89.50 165 THR A CA 1
ATOM 1273 C C . THR A 1 165 ? -2.954 -6.181 4.659 1.00 89.50 165 THR A C 1
ATOM 1275 O O . THR A 1 165 ? -2.870 -6.080 5.884 1.00 89.50 165 THR A O 1
ATOM 1278 N N . VAL A 1 166 ? -3.078 -5.122 3.856 1.00 91.69 166 VAL A N 1
ATOM 1279 C CA . VAL A 1 166 ? -3.091 -3.727 4.322 1.00 91.69 166 VAL A CA 1
ATOM 1280 C C . VAL A 1 166 ? -4.487 -3.286 4.763 1.00 91.69 166 VAL A C 1
ATOM 1282 O O . VAL A 1 166 ? -4.605 -2.573 5.760 1.00 91.69 166 VAL A O 1
ATOM 1285 N N . ASP A 1 167 ? -5.531 -3.713 4.051 1.00 92.62 167 ASP A N 1
ATOM 1286 C CA . ASP A 1 167 ? -6.903 -3.284 4.297 1.00 92.62 167 ASP A CA 1
ATOM 1287 C C . ASP A 1 167 ? -7.409 -3.877 5.614 1.00 92.62 167 ASP A C 1
ATOM 1289 O O . ASP A 1 167 ? -7.646 -5.081 5.757 1.00 92.62 167 ASP A O 1
ATOM 1293 N N . LEU A 1 168 ? -7.616 -2.999 6.592 1.00 91.00 168 LEU A N 1
ATOM 1294 C CA . LEU A 1 168 ? -8.193 -3.348 7.879 1.00 91.00 168 LEU A CA 1
ATOM 1295 C C . LEU A 1 168 ? -9.544 -2.642 8.010 1.00 91.00 168 LEU A C 1
ATOM 1297 O O . LEU A 1 168 ? -9.588 -1.412 7.986 1.00 91.00 168 LEU A O 1
ATOM 1301 N N . PRO A 1 169 ? -10.661 -3.369 8.183 1.00 88.69 169 PRO A N 1
ATOM 1302 C CA . PRO A 1 169 ? -11.952 -2.723 8.348 1.00 88.69 169 PRO A CA 1
ATOM 1303 C C . PRO A 1 169 ? -11.998 -1.942 9.662 1.00 88.69 169 PRO A C 1
ATOM 1305 O O . PRO A 1 169 ? -11.538 -2.424 10.703 1.00 88.69 169 PRO A O 1
ATOM 1308 N N . VAL A 1 170 ? -12.630 -0.768 9.621 1.00 90.38 170 VAL A N 1
ATOM 1309 C CA . VAL A 1 170 ? -12.925 0.017 10.823 1.00 90.38 170 VAL A CA 1
ATOM 1310 C C . VAL A 1 170 ? -13.777 -0.808 11.794 1.00 90.38 170 VAL A C 1
ATOM 1312 O O . VAL A 1 170 ? -14.728 -1.493 11.400 1.00 90.38 170 VAL A O 1
ATOM 1315 N N . ARG A 1 171 ? -13.433 -0.767 13.083 1.00 89.00 171 ARG A N 1
ATOM 1316 C CA . ARG A 1 171 ? -14.228 -1.383 14.152 1.00 89.00 171 ARG A CA 1
ATOM 1317 C C . ARG A 1 171 ? -14.828 -0.291 15.010 1.00 89.00 171 ARG A C 1
ATOM 1319 O O . ARG A 1 171 ? -14.106 0.452 15.664 1.00 89.00 171 ARG A O 1
ATOM 1326 N N . GLU A 1 172 ? -16.149 -0.238 15.032 1.00 88.44 172 GLU A N 1
ATOM 1327 C CA . GLU A 1 172 ? -16.879 0.737 15.835 1.00 88.44 172 GLU A CA 1
ATOM 1328 C C . GLU A 1 172 ? -16.790 0.443 17.337 1.00 88.44 172 GLU A C 1
ATOM 1330 O O . GLU A 1 172 ? -16.602 -0.704 17.764 1.00 88.44 172 GLU A O 1
ATOM 1335 N N . HIS A 1 173 ? -16.962 1.499 18.132 1.00 88.81 173 HIS A N 1
ATOM 1336 C CA . HIS A 1 173 ? -17.106 1.405 19.581 1.00 88.81 173 HIS A CA 1
ATOM 1337 C C . HIS A 1 173 ? -18.269 0.476 19.950 1.00 88.81 173 HIS A C 1
ATOM 1339 O O . HIS A 1 173 ? -19.320 0.488 19.305 1.00 88.81 173 HIS A O 1
ATOM 1345 N N . ARG A 1 174 ? -18.111 -0.313 21.016 1.00 88.31 174 ARG A N 1
ATOM 1346 C CA . ARG A 1 174 ? -19.189 -1.173 21.518 1.00 88.31 174 ARG A CA 1
ATOM 1347 C C . ARG A 1 174 ? -19.243 -1.151 23.034 1.00 88.31 174 ARG A C 1
ATOM 1349 O O . ARG A 1 174 ? -18.244 -1.411 23.694 1.00 88.31 174 ARG A O 1
ATOM 1356 N N . LEU A 1 175 ? -20.430 -0.930 23.579 1.00 89.06 175 LEU A N 1
ATOM 1357 C CA . LEU A 1 175 ? -20.716 -1.076 25.000 1.00 89.06 175 LEU A CA 1
ATOM 1358 C C . LEU A 1 175 ? -21.516 -2.371 25.220 1.00 89.06 175 LEU A C 1
ATOM 1360 O O . LEU A 1 175 ? -22.520 -2.598 24.548 1.00 89.06 175 LEU A O 1
ATOM 1364 N N . SER A 1 176 ? -21.052 -3.245 26.117 1.00 88.12 176 SER A N 1
ATOM 1365 C CA . SER A 1 176 ? -21.728 -4.500 26.472 1.00 88.12 176 SER A CA 1
ATOM 1366 C C . SER A 1 176 ? -22.279 -4.395 27.890 1.00 88.12 176 SER A C 1
ATOM 1368 O O . SER A 1 176 ? -21.512 -4.283 28.848 1.00 88.12 176 SER A O 1
ATOM 1370 N N . GLY A 1 177 ? -23.608 -4.430 28.024 1.00 85.12 177 GLY A N 1
ATOM 1371 C CA . GLY A 1 177 ? -24.275 -4.507 29.327 1.00 85.12 177 GLY A CA 1
ATOM 1372 C C . GLY A 1 177 ? -24.162 -5.888 29.978 1.00 85.12 177 GLY A C 1
ATOM 1373 O O . GLY A 1 177 ? -24.150 -5.979 31.198 1.00 85.12 177 GLY A O 1
ATOM 1374 N N . GLU A 1 178 ? -24.031 -6.954 29.180 1.00 86.00 178 GLU A N 1
ATOM 1375 C CA . GLU A 1 178 ? -23.875 -8.328 29.680 1.00 86.00 178 GLU A CA 1
ATOM 1376 C C . GLU A 1 178 ? -22.476 -8.559 30.263 1.00 86.00 178 GLU A C 1
ATOM 1378 O O . GLU A 1 178 ? -22.341 -9.054 31.379 1.00 86.00 178 GLU A O 1
ATOM 1383 N N . ASP A 1 179 ? -21.435 -8.133 29.542 1.00 87.38 179 ASP A N 1
ATOM 1384 C CA . ASP A 1 179 ? -20.044 -8.262 29.995 1.00 87.38 179 ASP A CA 1
ATOM 1385 C C . ASP A 1 179 ? -19.628 -7.146 30.963 1.00 87.38 179 ASP A C 1
ATOM 1387 O O . ASP A 1 179 ? -18.521 -7.178 31.505 1.00 87.38 179 ASP A O 1
ATOM 1391 N N . LEU A 1 180 ? -20.485 -6.130 31.132 1.00 89.00 180 LEU A N 1
ATOM 1392 C CA . LEU A 1 180 ? -20.179 -4.877 31.822 1.00 89.00 180 LEU A CA 1
ATOM 1393 C C . LEU A 1 180 ? -18.830 -4.319 31.363 1.00 89.00 180 LEU A C 1
ATOM 1395 O O . LEU A 1 180 ? -17.940 -4.034 32.167 1.00 89.00 180 LEU A O 1
ATOM 1399 N N . ALA A 1 181 ? -18.667 -4.200 30.046 1.00 89.50 181 ALA A N 1
ATOM 1400 C CA . ALA A 1 181 ? -17.407 -3.812 29.432 1.00 89.50 181 ALA A CA 1
ATOM 1401 C C . ALA A 1 181 ? -17.604 -2.852 28.256 1.00 89.50 181 ALA A C 1
ATOM 1403 O O . ALA A 1 181 ? -18.537 -2.980 27.461 1.00 89.50 181 ALA A O 1
ATOM 1404 N N . PHE A 1 182 ? -16.677 -1.907 28.122 1.00 89.69 182 PHE A N 1
ATOM 1405 C CA . PHE A 1 182 ? -16.554 -1.037 26.961 1.00 89.69 182 PHE A CA 1
ATOM 1406 C C . PHE A 1 182 ? -15.412 -1.511 26.062 1.00 89.69 182 PHE A C 1
ATOM 1408 O O . PHE A 1 182 ? -14.274 -1.658 26.509 1.00 89.69 182 PHE A O 1
ATOM 1415 N N . TYR A 1 183 ? -15.718 -1.720 24.787 1.00 89.75 183 TYR A N 1
ATOM 1416 C CA . TYR A 1 183 ? -14.773 -2.071 23.740 1.00 89.75 183 TYR A CA 1
ATOM 1417 C C . TYR A 1 183 ? -14.479 -0.813 22.910 1.00 89.75 183 TYR A C 1
ATOM 1419 O O . TYR A 1 183 ? -15.376 -0.331 22.206 1.00 89.75 183 TYR A O 1
ATOM 1427 N N . PRO A 1 184 ? -13.252 -0.265 22.984 1.00 86.50 184 PRO A N 1
ATOM 1428 C CA . PRO A 1 184 ? -12.868 0.863 22.151 1.00 86.50 184 PRO A CA 1
ATOM 1429 C C . PRO A 1 184 ? -12.870 0.464 20.672 1.00 86.50 184 PRO A C 1
ATOM 1431 O O . PRO A 1 184 ? -12.707 -0.704 20.311 1.00 86.50 184 PRO A O 1
ATOM 1434 N N . GLY A 1 185 ? -13.102 1.461 19.825 1.00 86.12 185 GLY A N 1
ATOM 1435 C CA . GLY A 1 185 ? -13.115 1.295 18.381 1.00 86.12 185 GLY A CA 1
ATOM 1436 C C . GLY A 1 185 ? -11.688 1.314 17.852 1.00 86.12 185 GLY A C 1
ATOM 1437 O O . GLY A 1 185 ? -10.792 1.853 18.498 1.00 86.12 185 GLY A O 1
ATOM 1438 N N . GLN A 1 186 ? -11.478 0.714 16.689 1.00 86.12 186 GLN A N 1
ATOM 1439 C CA . GLN A 1 186 ? -10.177 0.655 16.031 1.00 86.12 186 GLN A CA 1
ATOM 1440 C C . GLN A 1 186 ? -10.309 1.279 14.650 1.00 86.12 186 GLN A C 1
ATOM 1442 O O . GLN A 1 186 ? -11.229 0.934 13.903 1.00 86.12 186 GLN A O 1
ATOM 1447 N N . VAL A 1 187 ? -9.397 2.199 14.335 1.00 88.88 187 VAL A N 1
ATOM 1448 C CA . VAL A 1 187 ? -9.309 2.799 13.001 1.00 88.88 187 VAL A CA 1
ATOM 1449 C C . VAL A 1 187 ? -9.076 1.712 11.958 1.00 88.88 187 VAL A C 1
ATOM 1451 O O . VAL A 1 187 ? -8.411 0.708 12.226 1.00 88.88 187 VAL A O 1
ATOM 1454 N N . GLY A 1 188 ? -9.662 1.906 10.785 1.00 90.19 188 GLY A N 1
ATOM 1455 C CA . GLY A 1 188 ? -9.398 1.065 9.629 1.00 90.19 188 GLY A CA 1
ATOM 1456 C C . GLY A 1 188 ? -8.314 1.659 8.739 1.00 90.19 188 GLY A C 1
ATOM 1457 O O . GLY A 1 188 ? -7.960 2.834 8.856 1.00 90.19 188 GLY A O 1
ATOM 1458 N N . PHE A 1 189 ? -7.830 0.847 7.813 1.00 92.94 189 PHE A N 1
ATOM 1459 C CA . PHE A 1 189 ? -6.927 1.257 6.747 1.00 92.94 189 PHE A CA 1
ATOM 1460 C C . PHE A 1 189 ? -7.477 0.742 5.425 1.00 92.94 189 PHE A C 1
ATOM 1462 O O . PHE A 1 189 ? -8.002 -0.368 5.373 1.00 92.94 189 PHE A O 1
ATOM 1469 N N . GLU A 1 190 ? -7.365 1.547 4.379 1.00 93.88 190 GLU A N 1
ATOM 1470 C CA . GLU A 1 190 ? -7.774 1.175 3.028 1.00 93.88 190 GLU A CA 1
ATOM 1471 C C . GLU A 1 190 ? -6.718 1.650 2.032 1.00 93.88 190 GLU A C 1
ATOM 1473 O O . GLU A 1 190 ? -6.367 2.830 1.996 1.00 93.88 190 GLU A O 1
ATOM 1478 N N . LEU A 1 191 ? -6.180 0.730 1.239 1.00 95.31 191 LEU A N 1
ATOM 1479 C CA . LEU A 1 191 ? -5.244 1.026 0.164 1.00 95.31 191 LEU A CA 1
ATOM 1480 C C . LEU A 1 191 ? -6.008 1.525 -1.071 1.00 95.31 191 LEU A C 1
ATOM 1482 O O . LEU A 1 191 ? -6.856 0.811 -1.619 1.00 95.31 191 LEU A O 1
ATOM 1486 N N . ASP A 1 192 ? -5.664 2.718 -1.569 1.00 95.06 192 ASP A N 1
ATOM 1487 C CA . ASP A 1 192 ? -6.158 3.170 -2.873 1.00 95.06 192 ASP A CA 1
ATOM 1488 C C . ASP A 1 192 ? -5.447 2.387 -3.981 1.00 95.06 192 ASP A C 1
ATOM 1490 O O . ASP A 1 192 ? -4.333 2.701 -4.404 1.00 95.06 192 ASP A O 1
ATOM 1494 N N . ARG A 1 193 ? -6.114 1.331 -4.448 1.00 94.69 193 ARG A N 1
ATOM 1495 C CA . ARG A 1 193 ? -5.601 0.418 -5.476 1.00 94.69 193 ARG A CA 1
ATOM 1496 C C . ARG A 1 193 ? -5.275 1.137 -6.780 1.00 94.69 193 ARG A C 1
ATOM 1498 O O . ARG A 1 193 ? -4.249 0.860 -7.397 1.00 94.69 193 ARG A O 1
ATOM 1505 N N . ASN A 1 194 ? -6.138 2.056 -7.211 1.00 93.94 194 ASN A N 1
ATOM 1506 C CA . ASN A 1 194 ? -5.968 2.728 -8.496 1.00 93.94 194 ASN A CA 1
ATOM 1507 C C . ASN A 1 194 ? -4.781 3.688 -8.441 1.00 93.94 194 ASN A C 1
ATOM 1509 O O . ASN A 1 194 ? -3.946 3.688 -9.345 1.00 93.94 194 ASN A O 1
ATOM 1513 N N . GLU A 1 195 ? -4.692 4.477 -7.370 1.00 94.56 195 GLU A N 1
ATOM 1514 C CA . GLU A 1 195 ? -3.578 5.398 -7.168 1.00 94.56 195 GLU A CA 1
ATOM 1515 C C . GLU A 1 195 ? -2.260 4.634 -6.970 1.00 94.56 195 GLU A C 1
ATOM 1517 O O . GLU A 1 195 ? -1.260 4.969 -7.606 1.00 94.56 195 GLU A O 1
ATOM 1522 N N . ALA A 1 196 ? -2.264 3.545 -6.194 1.00 94.69 196 ALA A N 1
ATOM 1523 C CA . ALA A 1 196 ? -1.091 2.697 -5.995 1.00 94.69 196 ALA A CA 1
ATOM 1524 C C . ALA A 1 196 ? -0.554 2.126 -7.318 1.00 94.69 196 ALA A C 1
ATOM 1526 O O . ALA A 1 196 ? 0.648 2.207 -7.575 1.00 94.69 196 ALA A O 1
ATOM 1527 N N . VAL A 1 197 ? -1.425 1.598 -8.188 1.00 94.38 197 VAL A N 1
ATOM 1528 C CA . VAL A 1 197 ? -1.025 1.072 -9.505 1.00 94.38 197 VAL A CA 1
ATOM 1529 C C . VAL A 1 197 ? -0.372 2.157 -10.364 1.00 94.38 197 VAL A C 1
ATOM 1531 O O . VAL A 1 197 ? 0.671 1.905 -10.966 1.00 94.38 197 VAL A O 1
ATOM 1534 N N . GLU A 1 198 ? -0.938 3.366 -10.417 1.00 93.75 198 GLU A N 1
ATOM 1535 C CA . GLU A 1 198 ? -0.359 4.472 -11.194 1.00 93.75 198 GLU A CA 1
ATOM 1536 C C . GLU A 1 198 ? 0.996 4.926 -10.636 1.00 93.75 198 GLU A C 1
ATOM 1538 O O . GLU A 1 198 ? 1.953 5.106 -11.394 1.00 93.75 198 GLU A O 1
ATOM 1543 N N . MET A 1 199 ? 1.109 5.060 -9.312 1.00 93.88 199 MET A N 1
ATOM 1544 C CA . MET A 1 199 ? 2.357 5.457 -8.656 1.00 93.88 199 MET A CA 1
ATOM 1545 C C . MET A 1 199 ? 3.468 4.422 -8.874 1.00 93.88 199 MET A C 1
ATOM 1547 O O . MET A 1 199 ? 4.604 4.788 -9.187 1.00 93.88 199 MET A O 1
ATOM 1551 N N . ILE A 1 200 ? 3.148 3.129 -8.764 1.00 92.94 200 ILE A N 1
ATOM 1552 C CA . ILE A 1 200 ? 4.115 2.056 -9.010 1.00 92.94 200 ILE A CA 1
ATOM 1553 C C . ILE A 1 200 ? 4.486 1.991 -10.496 1.00 92.94 200 ILE A C 1
ATOM 1555 O O . ILE A 1 200 ? 5.665 1.858 -10.821 1.00 92.94 200 ILE A O 1
ATOM 1559 N N . ALA A 1 201 ? 3.521 2.129 -11.411 1.00 92.06 201 ALA A N 1
ATOM 1560 C CA . ALA A 1 201 ? 3.788 2.131 -12.849 1.00 92.06 201 ALA A CA 1
ATOM 1561 C C . ALA A 1 201 ? 4.742 3.266 -13.257 1.00 92.06 201 ALA A C 1
ATOM 1563 O O . ALA A 1 201 ? 5.666 3.041 -14.041 1.00 92.06 201 ALA A O 1
ATOM 1564 N N . ALA A 1 202 ? 4.574 4.460 -12.683 1.00 91.19 202 ALA A N 1
ATOM 1565 C CA . ALA A 1 202 ? 5.497 5.570 -12.894 1.00 91.19 202 ALA A CA 1
ATOM 1566 C C . ALA A 1 202 ? 6.914 5.232 -12.392 1.00 91.19 202 ALA A C 1
ATOM 1568 O O . ALA A 1 202 ? 7.891 5.406 -13.126 1.00 91.19 202 ALA A O 1
ATOM 1569 N N . ALA A 1 203 ? 7.026 4.666 -11.186 1.00 91.94 203 ALA A N 1
ATOM 1570 C CA . ALA A 1 203 ? 8.303 4.273 -10.590 1.00 91.94 203 ALA A CA 1
ATOM 1571 C C . ALA A 1 203 ? 8.996 3.100 -11.305 1.00 91.94 203 ALA A C 1
ATOM 1573 O O . ALA A 1 203 ? 10.219 2.996 -11.272 1.00 91.94 203 ALA A O 1
ATOM 1574 N N . LEU A 1 204 ? 8.255 2.229 -11.997 1.00 90.00 204 LEU A N 1
ATOM 1575 C CA . LEU A 1 204 ? 8.845 1.181 -12.837 1.00 90.00 204 LEU A CA 1
ATOM 1576 C C . LEU A 1 204 ? 9.637 1.770 -14.010 1.00 90.00 204 LEU A C 1
ATOM 1578 O O . LEU A 1 204 ? 10.660 1.210 -14.397 1.00 90.00 204 LEU A O 1
ATOM 1582 N N . THR A 1 205 ? 9.190 2.901 -14.558 1.00 87.62 205 THR A N 1
ATOM 1583 C CA . THR A 1 205 ? 9.855 3.576 -15.685 1.00 87.62 205 THR A CA 1
ATOM 1584 C C . THR A 1 205 ? 10.932 4.578 -15.272 1.00 87.62 205 THR A C 1
ATOM 1586 O O . THR A 1 205 ? 11.726 4.995 -16.116 1.00 87.62 205 THR A O 1
ATOM 1589 N N . ASP A 1 206 ? 10.986 4.941 -13.991 1.00 88.69 206 ASP A N 1
ATOM 1590 C CA . ASP A 1 206 ? 11.950 5.890 -13.444 1.00 88.69 206 ASP A CA 1
ATOM 1591 C C . ASP A 1 206 ? 13.061 5.167 -12.663 1.00 88.69 206 ASP A C 1
ATOM 1593 O O . ASP A 1 206 ? 12.823 4.383 -11.743 1.00 88.69 206 ASP A O 1
ATOM 1597 N N . ARG A 1 207 ? 14.314 5.443 -13.029 1.00 86.00 207 ARG A N 1
ATOM 1598 C CA . ARG A 1 207 ? 15.493 4.885 -12.352 1.00 86.00 207 ARG A CA 1
ATOM 1599 C C . ARG A 1 207 ? 15.837 5.608 -11.048 1.00 86.00 207 ARG A C 1
ATOM 1601 O O . ARG A 1 207 ? 16.538 5.034 -10.221 1.00 86.00 207 ARG A O 1
ATOM 1608 N N . GLU A 1 208 ? 15.411 6.860 -10.885 1.00 86.44 208 GLU A N 1
ATOM 1609 C CA . GLU A 1 208 ? 15.720 7.674 -9.702 1.00 86.44 208 GLU A CA 1
ATOM 1610 C C . GLU A 1 208 ? 14.728 7.389 -8.570 1.00 86.44 208 GLU A C 1
ATOM 1612 O O . GLU A 1 208 ? 15.109 7.310 -7.400 1.00 86.44 208 GLU A O 1
ATOM 1617 N N . THR A 1 209 ? 13.466 7.148 -8.924 1.00 87.62 209 THR A N 1
ATOM 1618 C CA . THR A 1 209 ? 12.388 6.870 -7.974 1.00 87.62 209 THR A CA 1
ATOM 1619 C C . THR A 1 209 ? 12.216 5.366 -7.760 1.00 87.62 209 THR A C 1
ATOM 1621 O O . THR A 1 209 ? 11.399 4.717 -8.403 1.00 87.62 209 THR A O 1
ATOM 1624 N N . ARG A 1 210 ? 12.984 4.790 -6.823 1.00 90.44 210 ARG A N 1
ATOM 1625 C CA . ARG A 1 210 ? 12.852 3.372 -6.402 1.00 90.44 210 ARG A CA 1
ATOM 1626 C C . ARG A 1 210 ? 12.146 3.175 -5.061 1.00 90.44 210 ARG A C 1
ATOM 1628 O O . ARG A 1 210 ? 12.129 2.064 -4.537 1.00 90.44 210 ARG A O 1
ATOM 1635 N N . THR A 1 211 ? 11.546 4.235 -4.530 1.00 92.69 211 THR A N 1
ATOM 1636 C CA . THR A 1 211 ? 10.755 4.201 -3.299 1.00 92.69 211 THR A CA 1
ATOM 1637 C C . THR A 1 211 ? 9.432 4.903 -3.548 1.00 92.69 211 THR A C 1
ATOM 1639 O O . THR A 1 211 ? 9.427 6.078 -3.912 1.00 92.69 211 THR A O 1
ATOM 1642 N N . VAL A 1 212 ? 8.321 4.200 -3.340 1.00 93.44 212 VAL A N 1
ATOM 1643 C CA . VAL A 1 212 ? 6.967 4.721 -3.561 1.00 93.44 212 VAL A CA 1
ATOM 1644 C C . VAL A 1 212 ? 6.140 4.508 -2.305 1.00 93.44 212 VAL A C 1
ATOM 1646 O O . VAL A 1 212 ? 5.781 3.381 -1.980 1.00 93.44 212 VAL A O 1
ATOM 1649 N N . THR A 1 213 ? 5.828 5.592 -1.597 1.00 94.50 213 THR A N 1
ATOM 1650 C CA . THR A 1 213 ? 4.914 5.523 -0.453 1.00 94.50 213 THR A CA 1
ATOM 1651 C C . THR A 1 213 ? 3.517 5.184 -0.941 1.00 94.50 213 THR A C 1
ATOM 1653 O O . THR A 1 213 ? 2.960 5.922 -1.753 1.00 94.50 213 THR A O 1
ATOM 1656 N N . LEU A 1 214 ? 2.963 4.077 -0.452 1.00 94.38 214 LEU A N 1
ATOM 1657 C CA . LEU A 1 214 ? 1.642 3.634 -0.875 1.00 94.38 214 LEU A CA 1
ATOM 1658 C C . LEU A 1 214 ? 0.543 4.551 -0.314 1.00 94.38 214 LEU A C 1
ATOM 1660 O O . LEU A 1 214 ? 0.607 4.932 0.861 1.00 94.38 214 LEU A O 1
ATOM 1664 N N . PRO A 1 215 ? -0.473 4.888 -1.127 1.00 93.19 215 PRO A N 1
ATOM 1665 C CA . PRO A 1 215 ? -1.594 5.719 -0.711 1.00 93.19 215 PRO A CA 1
ATOM 1666 C C . PRO A 1 215 ? -2.558 4.905 0.160 1.00 93.19 215 PRO A C 1
ATOM 1668 O O . PRO A 1 215 ? -3.471 4.245 -0.331 1.00 93.19 215 PRO A O 1
ATOM 1671 N N . VAL A 1 216 ? -2.334 4.928 1.474 1.00 94.00 216 VAL A N 1
ATOM 1672 C CA . VAL A 1 216 ? -3.219 4.288 2.456 1.00 94.00 216 VAL A CA 1
ATOM 1673 C C . VAL A 1 216 ? -4.087 5.352 3.120 1.00 94.00 216 VAL A C 1
ATOM 1675 O O . VAL A 1 216 ? -3.583 6.246 3.804 1.00 94.00 216 VAL A O 1
ATOM 1678 N N . ALA A 1 217 ? -5.399 5.250 2.928 1.00 91.19 217 ALA A N 1
ATOM 1679 C CA . ALA A 1 217 ? -6.390 6.064 3.606 1.00 91.19 217 ALA A CA 1
ATOM 1680 C C . ALA A 1 217 ? -6.651 5.517 5.015 1.00 91.19 217 ALA A C 1
ATOM 1682 O O . ALA A 1 217 ? -6.845 4.318 5.216 1.00 91.19 217 ALA A O 1
ATOM 1683 N N . ILE A 1 218 ? -6.670 6.414 6.001 1.00 90.19 218 ILE A N 1
ATOM 1684 C CA . ILE A 1 218 ? -7.048 6.081 7.376 1.00 90.19 218 ILE A CA 1
ATOM 1685 C C . ILE A 1 218 ? -8.564 6.234 7.486 1.00 90.19 218 ILE A C 1
ATOM 1687 O O . ILE A 1 218 ? -9.098 7.326 7.288 1.00 90.19 218 ILE A O 1
ATOM 1691 N N . LEU A 1 219 ? -9.251 5.142 7.809 1.00 88.50 219 LEU A N 1
ATOM 1692 C CA . LEU A 1 219 ? -10.687 5.136 8.060 1.00 88.50 219 LEU A CA 1
ATOM 1693 C C . LEU A 1 219 ? -10.927 5.444 9.539 1.00 88.50 219 LEU A C 1
ATOM 1695 O O . LEU A 1 219 ? -10.670 4.615 10.417 1.00 88.50 219 LEU A O 1
ATOM 1699 N N . GLU A 1 220 ? -11.394 6.657 9.817 1.00 84.50 220 GLU A N 1
ATOM 1700 C CA . GLU A 1 220 ? -11.691 7.100 11.179 1.00 84.50 220 GLU A CA 1
ATOM 1701 C C . GLU A 1 220 ? -12.910 6.367 11.759 1.00 84.50 220 GLU A C 1
ATOM 1703 O O . GLU A 1 220 ? -13.868 6.048 11.054 1.00 84.50 220 GLU A O 1
ATOM 1708 N N . VAL A 1 221 ? -12.875 6.116 13.069 1.00 85.31 221 VAL A N 1
ATOM 1709 C CA . VAL A 1 221 ? -14.016 5.573 13.818 1.00 85.31 221 VAL A CA 1
ATOM 1710 C C . VAL A 1 221 ? -15.035 6.686 14.046 1.00 85.31 221 VAL A C 1
ATOM 1712 O O . VAL A 1 221 ? -14.660 7.837 14.287 1.00 85.31 221 VAL A O 1
ATOM 1715 N N . THR A 1 222 ? -16.326 6.352 14.018 1.00 83.31 222 THR A N 1
ATOM 1716 C CA . THR A 1 222 ? -17.376 7.324 14.323 1.00 83.31 222 THR A CA 1
ATOM 1717 C C . THR A 1 222 ? -17.186 7.868 15.747 1.00 83.31 222 THR A C 1
ATOM 1719 O O . THR A 1 222 ? -17.185 7.087 16.700 1.00 83.31 222 THR A O 1
ATOM 1722 N N . PRO A 1 223 ? -17.056 9.196 15.943 1.00 81.00 223 PRO A N 1
ATOM 1723 C CA . PRO A 1 223 ? -16.820 9.748 17.268 1.00 81.00 223 PRO A CA 1
ATOM 1724 C C . PRO A 1 223 ? -18.011 9.467 18.184 1.00 81.00 223 PRO A C 1
ATOM 1726 O O . PRO A 1 223 ? -19.165 9.752 17.849 1.00 81.00 223 PRO A O 1
ATOM 1729 N N . LEU A 1 224 ? -17.725 8.932 19.370 1.00 82.94 224 LEU A N 1
ATOM 1730 C CA . LEU A 1 224 ? -18.755 8.639 20.356 1.00 82.94 224 LEU A CA 1
ATOM 1731 C C . LEU A 1 224 ? -19.307 9.939 20.960 1.00 82.94 224 LEU A C 1
ATOM 1733 O O . LEU A 1 224 ? -18.574 10.730 21.554 1.00 82.94 224 LEU A O 1
ATOM 1737 N N . ASN A 1 225 ? -20.616 10.157 20.831 1.00 86.44 225 ASN A N 1
ATOM 1738 C CA . ASN A 1 225 ? -21.287 11.296 21.451 1.00 86.44 225 ASN A CA 1
ATOM 1739 C C . ASN A 1 225 ? -21.481 11.043 22.953 1.00 86.44 225 ASN A C 1
ATOM 1741 O O . ASN A 1 225 ? -22.109 10.057 23.340 1.00 86.44 225 ASN A O 1
ATOM 1745 N N . GLU A 1 226 ? -21.011 11.965 23.796 1.00 82.94 226 GLU A N 1
ATOM 1746 C CA . GLU A 1 226 ? -21.150 11.868 25.252 1.00 82.94 226 GLU A CA 1
ATOM 1747 C C . GLU A 1 226 ? -22.617 11.731 25.691 1.00 82.94 226 GLU A C 1
ATOM 1749 O O . GLU A 1 226 ? -22.921 10.953 26.592 1.00 82.94 226 GLU A O 1
ATOM 1754 N N . ALA A 1 227 ? -23.547 12.434 25.036 1.00 86.69 227 ALA A N 1
ATOM 1755 C CA . ALA A 1 227 ? -24.967 12.350 25.376 1.00 86.69 227 ALA A CA 1
ATOM 1756 C C . ALA A 1 227 ? -25.540 10.945 25.119 1.00 86.69 227 ALA A C 1
ATOM 1758 O O . ALA A 1 227 ? -26.301 10.428 25.935 1.00 86.69 227 ALA A O 1
ATOM 1759 N N . SER A 1 228 ? -25.142 10.323 24.006 1.00 86.31 228 SER A N 1
ATOM 1760 C CA . SER A 1 228 ? -25.534 8.953 23.664 1.00 86.31 228 SER A CA 1
ATOM 1761 C C . SER A 1 228 ? -24.909 7.947 24.628 1.00 86.31 228 SER A C 1
ATOM 1763 O O . SER A 1 228 ? -25.625 7.112 25.170 1.00 86.31 228 SER A O 1
ATOM 1765 N N . LEU A 1 229 ? -23.614 8.096 24.935 1.00 87.06 229 LEU A N 1
ATOM 1766 C CA . LEU A 1 229 ? -22.917 7.245 25.901 1.00 87.06 229 LEU A CA 1
ATOM 1767 C C . LEU A 1 229 ? -23.577 7.293 27.287 1.00 87.06 229 LEU A C 1
ATOM 1769 O O . LEU A 1 229 ? -23.791 6.255 27.904 1.00 87.06 229 LEU A O 1
ATOM 1773 N N . ARG A 1 230 ? -23.921 8.487 27.787 1.00 87.12 230 ARG A N 1
ATOM 1774 C CA . ARG A 1 230 ? -24.589 8.624 29.091 1.00 87.12 230 ARG A CA 1
ATOM 1775 C C . ARG A 1 230 ? -25.962 7.959 29.104 1.00 87.12 230 ARG A C 1
ATOM 1777 O O . ARG A 1 230 ? -26.315 7.364 30.114 1.00 87.12 230 ARG A O 1
ATOM 1784 N N . SER A 1 231 ? -26.707 8.040 28.002 1.00 89.25 231 SER A N 1
ATOM 1785 C CA . SER A 1 231 ? -27.992 7.348 27.873 1.00 89.25 231 SER A CA 1
ATOM 1786 C C . SER A 1 231 ? -27.823 5.829 27.924 1.00 89.25 231 SER A C 1
ATOM 1788 O O . SER A 1 231 ? -28.540 5.170 28.664 1.00 89.25 231 SER A O 1
ATOM 1790 N N . GLU A 1 232 ? -26.858 5.272 27.188 1.00 89.06 232 GLU A N 1
ATOM 1791 C CA . GLU A 1 232 ? -26.608 3.823 27.188 1.00 89.06 232 GLU A CA 1
ATOM 1792 C C . GLU A 1 232 ? -26.118 3.315 28.554 1.00 89.06 232 GLU A C 1
ATOM 1794 O O . GLU A 1 232 ? -26.523 2.244 29.003 1.00 89.06 232 GLU A O 1
ATOM 1799 N N . LEU A 1 233 ? -25.273 4.086 29.248 1.00 90.75 233 LEU A N 1
ATOM 1800 C CA . LEU A 1 233 ? -24.838 3.752 30.607 1.00 90.75 233 LEU A CA 1
ATOM 1801 C C . LEU A 1 233 ? -25.998 3.780 31.611 1.00 90.75 233 LEU A C 1
ATOM 1803 O O . LEU A 1 233 ? -25.997 2.976 32.539 1.00 90.75 233 LEU A O 1
ATOM 1807 N N . GLU A 1 234 ? -26.981 4.668 31.433 1.00 89.75 234 GLU A N 1
ATOM 1808 C CA . GLU A 1 234 ? -28.186 4.704 32.273 1.00 89.75 234 GLU A CA 1
ATOM 1809 C C . GLU A 1 234 ? -29.042 3.448 32.076 1.00 89.75 234 GLU A C 1
ATOM 1811 O O . GLU A 1 234 ? -29.505 2.864 33.054 1.00 89.75 234 GLU A O 1
ATOM 1816 N N . ASP A 1 235 ? -29.191 2.984 30.834 1.00 89.62 235 ASP A N 1
ATOM 1817 C CA . ASP A 1 235 ? -29.919 1.749 30.531 1.00 89.62 235 ASP A CA 1
ATOM 1818 C C . ASP A 1 235 ? -29.230 0.519 31.150 1.00 89.62 235 ASP A C 1
ATOM 1820 O O . ASP A 1 235 ? -29.896 -0.366 31.694 1.00 89.62 235 ASP A O 1
ATOM 1824 N N . ILE A 1 236 ? -27.891 0.473 31.127 1.00 89.94 236 ILE A N 1
ATOM 1825 C CA . ILE A 1 236 ? -27.112 -0.582 31.796 1.00 89.94 236 ILE A CA 1
ATOM 1826 C C . ILE A 1 236 ? -27.274 -0.488 33.314 1.00 89.94 236 ILE A C 1
ATOM 1828 O O . ILE A 1 236 ? -27.544 -1.501 33.959 1.00 89.94 236 ILE A O 1
ATOM 1832 N N . ALA A 1 237 ? -27.157 0.713 33.886 1.00 88.75 237 ALA A N 1
ATOM 1833 C CA . ALA A 1 237 ? -27.338 0.927 35.317 1.00 88.75 237 ALA A CA 1
ATOM 1834 C C . ALA A 1 237 ? -28.737 0.489 35.770 1.00 88.75 237 ALA A C 1
ATOM 1836 O O . ALA A 1 237 ? -28.857 -0.225 36.754 1.00 88.75 237 ALA A O 1
ATOM 1837 N N . ALA A 1 238 ? -29.793 0.783 35.007 1.00 88.69 238 ALA A N 1
ATOM 1838 C CA . ALA A 1 238 ? -31.150 0.336 35.322 1.00 88.69 238 ALA A CA 1
ATOM 1839 C C . ALA A 1 238 ? -31.312 -1.199 35.348 1.00 88.69 238 ALA A C 1
ATOM 1841 O O . ALA A 1 238 ? -32.196 -1.711 36.037 1.00 88.69 238 ALA A O 1
ATOM 1842 N N . GLY A 1 239 ? -30.482 -1.937 34.602 1.00 86.75 239 GLY A N 1
ATOM 1843 C CA . GLY A 1 239 ? -30.457 -3.402 34.616 1.00 86.75 239 GLY A CA 1
ATOM 1844 C C . GLY A 1 239 ? -29.591 -4.014 35.724 1.00 86.75 239 GLY A C 1
ATOM 1845 O O . GLY A 1 239 ? -29.837 -5.153 36.122 1.00 86.75 239 GLY A O 1
ATOM 1846 N N . VAL A 1 240 ? -28.586 -3.278 36.210 1.00 88.81 240 VAL A N 1
ATOM 1847 C CA . VAL A 1 240 ? -27.573 -3.756 37.172 1.00 88.81 240 VAL A CA 1
ATOM 1848 C C . VAL A 1 240 ? -27.848 -3.277 38.597 1.00 88.81 240 VAL A C 1
ATOM 1850 O O . VAL A 1 240 ? -27.583 -4.018 39.545 1.00 88.81 240 VAL A O 1
ATOM 1853 N N . ASP A 1 241 ? -28.368 -2.060 38.752 1.00 87.69 241 ASP A N 1
ATOM 1854 C CA . ASP A 1 241 ? -28.610 -1.416 40.038 1.00 87.69 241 ASP A CA 1
ATOM 1855 C C . ASP A 1 241 ? -29.654 -2.221 40.825 1.00 87.69 241 ASP A C 1
ATOM 1857 O O . ASP A 1 241 ? -30.828 -2.326 40.454 1.00 87.69 241 ASP A O 1
ATOM 1861 N N . LEU A 1 242 ? -29.218 -2.794 41.947 1.00 86.44 242 LEU A N 1
ATOM 1862 C CA . LEU A 1 242 ? -30.067 -3.543 42.865 1.00 86.44 242 LEU A CA 1
ATOM 1863 C C . LEU A 1 242 ? -30.157 -2.776 44.185 1.00 86.44 242 LEU A C 1
ATOM 1865 O O . LEU A 1 242 ? -29.126 -2.557 44.826 1.00 86.44 242 LEU A O 1
ATOM 1869 N N . PRO A 1 243 ? -31.365 -2.386 44.634 1.00 85.44 243 PRO A N 1
ATOM 1870 C CA . PRO A 1 243 ? -31.509 -1.653 45.881 1.00 85.44 243 PRO A CA 1
ATOM 1871 C C . PRO A 1 243 ? -31.089 -2.525 47.066 1.00 85.44 243 PRO A C 1
ATOM 1873 O O . PRO A 1 243 ? -31.427 -3.710 47.130 1.00 85.44 243 PRO A O 1
ATOM 1876 N N . VAL A 1 244 ? -30.409 -1.908 48.034 1.00 86.81 244 VAL A N 1
ATOM 1877 C CA . VAL A 1 244 ? -30.066 -2.548 49.310 1.00 86.81 244 VAL A CA 1
ATOM 1878 C C . VAL A 1 244 ? -31.349 -2.991 50.009 1.00 86.81 244 VAL A C 1
ATOM 1880 O O . VAL A 1 244 ? -32.286 -2.204 50.179 1.00 86.81 244 VAL A O 1
ATOM 1883 N N . ARG A 1 245 ? -31.399 -4.255 50.434 1.00 85.06 245 ARG A N 1
ATOM 1884 C CA . ARG A 1 245 ? -32.486 -4.768 51.271 1.00 85.06 245 ARG A CA 1
ATOM 1885 C C . ARG A 1 245 ? -32.028 -4.727 52.715 1.00 85.06 245 ARG A C 1
ATOM 1887 O O . ARG A 1 245 ? -31.168 -5.503 53.113 1.00 85.06 245 ARG A O 1
ATOM 1894 N N . GLU A 1 246 ? -32.603 -3.818 53.488 1.00 83.62 246 GLU A N 1
ATOM 1895 C CA . GLU A 1 246 ? -32.291 -3.677 54.909 1.00 83.62 246 GLU A CA 1
ATOM 1896 C C . GLU A 1 246 ? -32.763 -4.882 55.734 1.00 83.62 246 GLU A C 1
ATOM 1898 O O . GLU A 1 246 ? -33.688 -5.611 55.359 1.00 83.62 246 GLU A O 1
ATOM 1903 N N . HIS A 1 247 ? -32.131 -5.071 56.892 1.00 84.25 247 HIS A N 1
ATOM 1904 C CA . HIS A 1 247 ? -32.543 -6.068 57.877 1.00 84.25 247 HIS A CA 1
ATOM 1905 C C . HIS A 1 247 ? -34.007 -5.853 58.296 1.00 84.25 247 HIS A C 1
ATOM 1907 O O . HIS A 1 247 ? -34.411 -4.730 58.602 1.00 84.25 247 HIS A O 1
ATOM 1913 N N . ARG A 1 248 ? -34.806 -6.927 58.375 1.00 82.06 248 ARG A N 1
ATOM 1914 C CA . ARG A 1 248 ? -36.218 -6.838 58.786 1.00 82.06 248 ARG A CA 1
ATOM 1915 C C . ARG A 1 248 ? -36.542 -7.807 59.912 1.00 82.06 248 ARG A C 1
ATOM 1917 O O . ARG A 1 248 ? -36.308 -9.004 59.798 1.00 82.06 248 ARG A O 1
ATOM 1924 N N . LEU A 1 249 ? -37.187 -7.301 60.956 1.00 79.31 249 LEU A N 1
ATOM 1925 C CA . LEU A 1 249 ? -37.872 -8.108 61.965 1.00 79.31 249 LEU A CA 1
ATOM 1926 C C . LEU A 1 249 ? -39.373 -8.139 61.649 1.00 79.31 249 LEU A C 1
ATOM 1928 O O . LEU A 1 249 ? -40.015 -7.090 61.578 1.00 79.31 249 LEU A O 1
ATOM 1932 N N . SER A 1 250 ? -39.947 -9.325 61.435 1.00 79.62 250 SER A N 1
ATOM 1933 C CA . SER A 1 250 ? -41.403 -9.477 61.324 1.00 79.62 250 SER A CA 1
ATOM 1934 C C . SER A 1 250 ? -42.024 -9.552 62.712 1.00 79.62 250 SER A C 1
ATOM 1936 O O . SER A 1 250 ? -41.670 -10.414 63.513 1.00 79.62 250 SER A O 1
ATOM 1938 N N . LYS A 1 251 ? -42.984 -8.661 62.971 1.00 76.12 251 LYS A N 1
ATOM 1939 C CA . LYS A 1 251 ? -43.748 -8.640 64.223 1.00 76.12 251 LYS A CA 1
ATOM 1940 C C . LYS A 1 251 ? -44.803 -9.743 64.258 1.00 76.12 251 LYS A C 1
ATOM 1942 O O . LYS A 1 251 ? -45.098 -10.254 65.329 1.00 76.12 251 LYS A O 1
ATOM 1947 N N . GLU A 1 252 ? -45.359 -10.107 63.100 1.00 77.38 252 GLU A N 1
ATOM 1948 C CA . GLU A 1 252 ? -46.366 -11.165 62.994 1.00 77.38 252 GLU A CA 1
ATOM 1949 C C . GLU A 1 252 ? -45.758 -12.565 63.129 1.00 77.38 252 GLU A C 1
ATOM 1951 O O . GLU A 1 252 ? -46.336 -13.426 63.786 1.00 77.38 252 GLU A O 1
ATOM 1956 N N . GLU A 1 253 ? -44.598 -12.791 62.509 1.00 78.56 253 GLU A N 1
ATOM 1957 C CA . GLU A 1 253 ? -43.949 -14.107 62.466 1.00 78.56 253 GLU A CA 1
ATOM 1958 C C . GLU A 1 253 ? -42.877 -14.286 63.551 1.00 78.56 253 GLU A C 1
ATOM 1960 O O . GLU A 1 253 ? -42.374 -15.393 63.726 1.00 78.56 253 GLU A O 1
ATOM 1965 N N . LEU A 1 254 ? -42.518 -13.213 64.273 1.00 75.81 254 LEU A N 1
ATOM 1966 C CA . LEU A 1 254 ? -41.410 -13.181 65.241 1.00 75.81 254 LEU A CA 1
ATOM 1967 C C . LEU A 1 254 ? -40.092 -13.705 64.635 1.00 75.81 254 LEU A C 1
ATOM 1969 O O . LEU A 1 254 ? -39.320 -14.412 65.282 1.00 75.81 254 LEU A O 1
ATOM 1973 N N . ALA A 1 255 ? -39.841 -13.359 63.369 1.00 79.06 255 ALA A N 1
A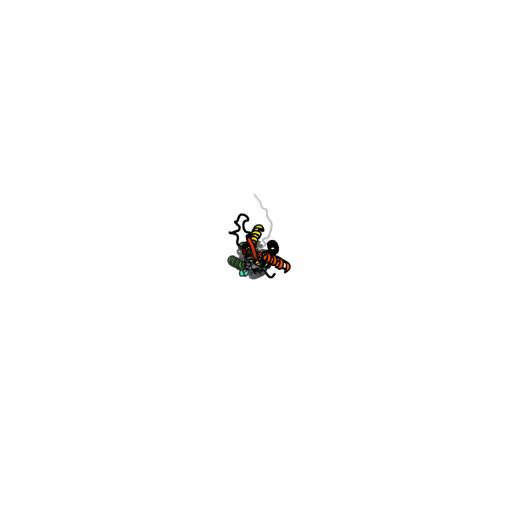TOM 1974 C CA . ALA A 1 255 ? -38.710 -13.845 62.584 1.00 79.06 255 ALA A CA 1
ATOM 1975 C C . ALA A 1 255 ? -37.795 -12.701 62.123 1.00 79.06 255 ALA A C 1
ATOM 1977 O O . ALA A 1 255 ? -38.262 -11.614 61.766 1.00 79.06 255 ALA A O 1
ATOM 1978 N N . PHE A 1 256 ? -36.486 -12.966 62.096 1.00 82.06 256 PHE A N 1
ATOM 1979 C CA . PHE A 1 256 ? -35.472 -12.065 61.550 1.00 82.06 256 PHE A CA 1
ATOM 1980 C C . PHE A 1 256 ? -35.112 -12.457 60.118 1.00 82.06 256 PHE A C 1
ATOM 1982 O O . PHE A 1 256 ? -34.717 -13.594 59.858 1.00 82.06 256 PHE A O 1
ATOM 1989 N N . TYR A 1 257 ? -35.190 -11.490 59.211 1.00 84.69 257 TYR A N 1
ATOM 1990 C CA . TYR A 1 257 ? -34.726 -11.604 57.839 1.00 84.69 257 TYR A CA 1
ATOM 1991 C C . TYR A 1 257 ? -33.435 -10.793 57.697 1.00 84.69 257 TYR A C 1
ATOM 1993 O O . TYR A 1 257 ? -33.466 -9.567 57.878 1.00 84.69 257 TYR A O 1
ATOM 2001 N N . PRO A 1 258 ? -32.294 -11.448 57.409 1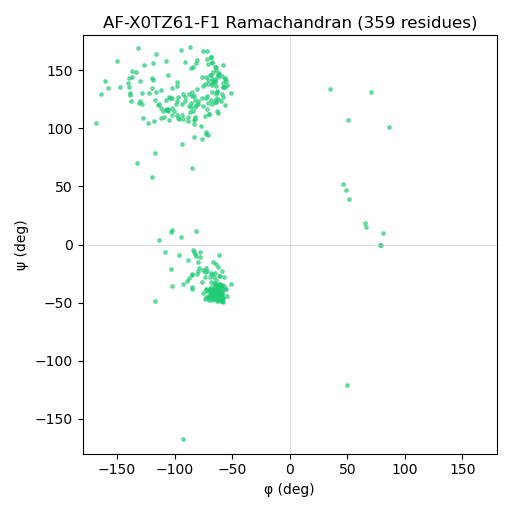.00 82.75 258 PRO A N 1
ATOM 2002 C CA . PRO A 1 258 ? -31.060 -10.735 57.129 1.00 82.75 258 PRO A CA 1
ATOM 2003 C C . PRO A 1 258 ? -31.236 -9.876 55.876 1.00 82.75 258 PRO A C 1
ATOM 2005 O O . PRO A 1 258 ? -31.966 -10.244 54.956 1.00 82.75 258 PRO A O 1
ATOM 2008 N N . GLY A 1 259 ? -30.576 -8.721 55.869 1.00 83.56 259 GLY A N 1
ATOM 2009 C CA . GLY A 1 259 ? -30.546 -7.855 54.707 1.00 83.56 259 GLY A CA 1
ATOM 2010 C C . GLY A 1 259 ? -29.674 -8.450 53.608 1.00 83.56 259 GLY A C 1
ATOM 2011 O O . GLY A 1 259 ? -28.809 -9.289 53.872 1.00 83.56 259 GLY A O 1
ATOM 2012 N N . GLU A 1 260 ? -29.889 -7.988 52.385 1.00 86.00 260 GLU A N 1
ATOM 2013 C CA . GLU A 1 260 ? -29.083 -8.345 51.222 1.00 86.00 260 GLU A CA 1
ATOM 2014 C C . GLU A 1 260 ? -28.384 -7.083 50.700 1.00 86.00 260 GLU A C 1
ATOM 2016 O O . GLU A 1 260 ? -29.041 -6.043 50.557 1.00 86.00 260 GLU A O 1
ATOM 2021 N N . PRO A 1 261 ? -27.065 -7.142 50.439 1.00 85.00 261 PRO A N 1
ATOM 2022 C CA . PRO A 1 261 ? -26.332 -6.006 49.901 1.00 85.00 261 PRO A CA 1
ATOM 2023 C C . PRO A 1 261 ? -26.869 -5.622 48.520 1.00 85.00 261 PRO A C 1
ATOM 2025 O O . PRO A 1 261 ? -27.309 -6.475 47.747 1.00 85.00 261 PRO A O 1
ATOM 2028 N N . GLY A 1 262 ? -26.826 -4.326 48.229 1.00 85.31 262 GLY A N 1
ATOM 2029 C CA . GLY A 1 262 ? -27.188 -3.782 46.926 1.00 85.31 262 GLY A CA 1
ATOM 2030 C C . GLY A 1 262 ? -26.012 -3.786 45.952 1.00 85.31 262 GLY A C 1
ATOM 2031 O O . GLY A 1 262 ? -24.858 -3.993 46.339 1.00 85.31 262 GLY A O 1
ATOM 2032 N N . LEU A 1 263 ? -26.309 -3.510 44.686 1.00 88.00 263 LEU A N 1
ATOM 2033 C CA . LEU A 1 263 ? -25.322 -3.206 43.652 1.00 88.00 263 LEU A CA 1
ATOM 2034 C C . LEU A 1 263 ? -25.602 -1.804 43.122 1.00 88.00 263 LEU A C 1
ATOM 2036 O O . LEU A 1 263 ? -26.756 -1.476 42.858 1.00 88.00 263 LEU A O 1
ATOM 2040 N N . GLU A 1 264 ? -24.557 -1.002 42.967 1.00 87.88 264 GLU A N 1
ATOM 2041 C CA . GLU A 1 264 ? -24.636 0.347 42.411 1.00 87.88 264 GLU A CA 1
ATOM 2042 C C . GLU A 1 264 ? -23.589 0.514 41.306 1.00 87.88 264 GLU A C 1
ATOM 2044 O O . GLU A 1 264 ? -22.391 0.300 41.509 1.00 87.88 264 GLU A O 1
ATOM 2049 N N . PHE A 1 265 ? -24.046 0.881 40.115 1.00 89.75 265 PHE A N 1
ATOM 2050 C CA . PHE A 1 265 ? -23.215 1.179 38.962 1.00 89.75 265 PHE A CA 1
ATOM 2051 C C . PHE A 1 265 ? -22.685 2.621 39.033 1.00 89.75 265 PHE A C 1
ATOM 2053 O O . PHE A 1 265 ? -23.451 3.592 38.992 1.00 89.75 265 PHE A O 1
ATOM 2060 N N . ASP A 1 266 ? -21.358 2.782 39.090 1.00 89.12 266 ASP A N 1
ATOM 2061 C CA . ASP A 1 266 ? -20.726 4.106 39.151 1.00 89.12 266 ASP A CA 1
ATOM 2062 C C . ASP A 1 266 ? -20.593 4.710 37.744 1.00 89.12 266 ASP A C 1
ATOM 2064 O O . ASP A 1 266 ? -19.622 4.498 37.012 1.00 89.12 266 ASP A O 1
ATOM 2068 N N . ARG A 1 267 ? -21.605 5.491 37.362 1.00 87.31 267 ARG A N 1
ATOM 2069 C CA . ARG A 1 267 ? -21.709 6.141 36.046 1.00 87.31 267 ARG A CA 1
ATOM 2070 C C . ARG A 1 267 ? -20.558 7.113 35.784 1.00 87.31 267 ARG A C 1
ATOM 2072 O O . ARG A 1 267 ? -20.020 7.148 34.677 1.00 87.31 267 ARG A O 1
ATOM 2079 N N . ASP A 1 268 ? -20.182 7.914 36.778 1.00 87.00 268 ASP A N 1
ATOM 2080 C CA . ASP A 1 268 ? -19.170 8.958 36.604 1.00 87.00 268 ASP A CA 1
ATOM 2081 C C . ASP A 1 268 ? -17.772 8.352 36.471 1.00 87.00 268 ASP A C 1
ATOM 2083 O O . ASP A 1 268 ? -16.964 8.807 35.656 1.00 87.00 268 ASP A O 1
ATOM 2087 N N . GLU A 1 269 ? -17.485 7.301 37.235 1.00 87.94 269 GLU A N 1
ATOM 2088 C CA . GLU A 1 269 ? -16.254 6.533 37.089 1.00 87.94 269 GLU A CA 1
ATOM 2089 C C . GLU A 1 269 ? -16.228 5.754 35.766 1.00 87.94 269 GLU A C 1
ATOM 2091 O O . GLU A 1 269 ? -15.190 5.720 35.102 1.00 87.94 269 GLU A O 1
ATOM 2096 N N . ALA A 1 270 ? -17.362 5.202 35.318 1.00 87.44 270 ALA A N 1
ATOM 2097 C CA . ALA A 1 270 ? -17.471 4.556 34.010 1.00 87.44 270 ALA A CA 1
ATOM 2098 C C . ALA A 1 270 ? -17.104 5.524 32.874 1.00 87.44 270 ALA A C 1
ATOM 2100 O O . ALA A 1 270 ? -16.245 5.207 32.049 1.00 87.44 270 ALA A O 1
ATOM 2101 N N . VAL A 1 271 ? -17.677 6.735 32.868 1.00 88.00 271 VAL A N 1
ATOM 2102 C CA . VAL A 1 271 ? -17.373 7.771 31.866 1.00 88.00 271 VAL A CA 1
ATOM 2103 C C . VAL A 1 271 ? -15.891 8.141 31.881 1.00 88.00 271 VAL A C 1
ATOM 2105 O O . VAL A 1 271 ? -15.278 8.229 30.819 1.00 88.00 271 VAL A O 1
ATOM 2108 N N . LYS A 1 272 ? -15.279 8.311 33.061 1.00 86.56 272 LYS A N 1
ATOM 2109 C CA . LYS A 1 272 ? -13.841 8.614 33.162 1.00 86.56 272 LYS A CA 1
ATOM 2110 C C . LYS A 1 272 ? -12.986 7.506 32.556 1.00 86.56 272 LYS A C 1
ATOM 2112 O O . LYS A 1 272 ? -12.075 7.800 31.786 1.00 86.56 272 LYS A O 1
ATOM 2117 N N . ARG A 1 273 ? -13.274 6.242 32.877 1.00 86.25 273 ARG A N 1
ATOM 2118 C CA . ARG A 1 273 ? -12.510 5.103 32.346 1.00 86.25 273 ARG A CA 1
ATOM 2119 C C . ARG A 1 273 ? -12.675 4.959 30.834 1.00 86.25 273 ARG A C 1
ATOM 2121 O O . ARG A 1 273 ? -11.692 4.694 30.147 1.00 86.25 273 ARG A O 1
ATOM 2128 N N . ILE A 1 274 ? -13.882 5.188 30.317 1.00 86.25 274 ILE A N 1
ATOM 2129 C CA . ILE A 1 274 ? -14.156 5.181 28.875 1.00 86.25 274 ILE A CA 1
ATOM 2130 C C . ILE A 1 274 ? -13.422 6.332 28.181 1.00 86.25 274 ILE A C 1
ATOM 2132 O O . ILE A 1 274 ? -12.771 6.102 27.170 1.00 86.25 274 ILE A O 1
ATOM 2136 N N . ALA A 1 275 ? -13.443 7.546 28.737 1.00 85.44 275 ALA A N 1
ATOM 2137 C CA . ALA A 1 275 ? -12.731 8.693 28.169 1.00 85.44 275 ALA A CA 1
ATOM 2138 C C . ALA A 1 275 ? -11.210 8.462 28.086 1.00 85.44 275 ALA A C 1
ATOM 2140 O O . ALA A 1 275 ? -10.576 8.826 27.094 1.00 85.44 275 ALA A O 1
ATOM 2141 N N . VAL A 1 276 ? -10.626 7.813 29.099 1.00 84.44 276 VAL A N 1
ATOM 2142 C CA . VAL A 1 276 ? -9.214 7.400 29.075 1.00 84.44 276 VAL A CA 1
ATOM 2143 C C . VAL A 1 276 ? -8.963 6.365 27.976 1.00 84.44 276 VAL A C 1
ATOM 2145 O O . VAL A 1 276 ? -8.009 6.517 27.221 1.00 84.44 276 VAL A O 1
ATOM 2148 N N . ALA A 1 277 ? -9.828 5.358 27.831 1.00 82.81 277 ALA A N 1
ATOM 2149 C CA . ALA A 1 277 ? -9.686 4.344 26.784 1.00 82.81 277 ALA A CA 1
ATOM 2150 C C . ALA A 1 277 ? -9.941 4.869 25.366 1.00 82.81 277 ALA A C 1
ATOM 2152 O O . ALA A 1 277 ? -9.367 4.352 24.422 1.00 82.81 277 ALA A O 1
ATOM 2153 N N . LEU A 1 278 ? -10.756 5.908 25.192 1.00 82.00 278 LEU A N 1
ATOM 2154 C CA . LEU A 1 278 ? -10.915 6.582 23.899 1.00 82.00 278 LEU A CA 1
ATOM 2155 C C . LEU A 1 278 ? -9.683 7.409 23.510 1.00 82.00 278 LEU A C 1
ATOM 2157 O O . LEU A 1 278 ? -9.480 7.686 22.333 1.00 82.00 278 LEU A O 1
ATOM 2161 N N . SER A 1 279 ? -8.870 7.810 24.490 1.00 79.00 279 SER A N 1
ATOM 2162 C CA . SER A 1 279 ? -7.630 8.554 24.247 1.00 79.00 279 SER A CA 1
ATOM 2163 C C . SER A 1 279 ? -6.469 7.649 23.814 1.00 79.00 279 SER A C 1
ATOM 2165 O O . SER A 1 279 ? -5.465 8.158 23.322 1.00 79.00 279 SER A O 1
ATOM 2167 N N . ASP A 1 280 ? -6.596 6.331 23.999 1.00 75.50 280 ASP A N 1
ATOM 2168 C CA . ASP A 1 280 ? -5.597 5.330 23.624 1.00 75.50 280 ASP A CA 1
ATOM 2169 C C . ASP A 1 280 ? -6.223 4.283 22.676 1.00 75.50 280 ASP A C 1
ATOM 2171 O O . ASP A 1 280 ? -6.979 3.420 23.124 1.00 75.50 280 ASP A O 1
ATOM 2175 N N . PRO A 1 281 ? -5.933 4.330 21.362 1.00 60.28 281 PRO A N 1
ATOM 2176 C CA . PRO A 1 281 ? -6.543 3.438 20.374 1.00 60.28 281 PRO A CA 1
ATOM 2177 C C . PRO A 1 281 ? -6.142 1.961 20.539 1.00 60.28 281 PRO A C 1
ATOM 2179 O O . PRO A 1 281 ? -6.816 1.087 19.992 1.00 60.28 281 PRO A O 1
ATOM 2182 N N . GLU A 1 282 ? -5.089 1.656 21.309 1.00 63.91 282 GLU A N 1
ATOM 2183 C CA . GLU A 1 282 ? -4.706 0.280 21.656 1.00 63.91 282 GLU A CA 1
ATOM 2184 C C . GLU A 1 282 ? -5.283 -0.186 23.004 1.00 63.91 282 GLU A C 1
ATOM 2186 O O . GLU A 1 282 ? -4.962 -1.280 23.490 1.00 63.91 282 GLU A O 1
ATOM 2191 N N . ALA A 1 283 ? -6.151 0.618 23.628 1.00 69.81 283 ALA A N 1
ATOM 2192 C CA . ALA A 1 283 ? -6.725 0.293 24.920 1.00 69.81 283 ALA A CA 1
ATOM 2193 C C . ALA A 1 283 ? -7.474 -1.047 24.887 1.00 69.81 283 ALA A C 1
ATOM 2195 O O . ALA A 1 283 ? -8.265 -1.369 23.997 1.00 69.81 283 ALA A O 1
ATOM 2196 N N . ARG A 1 284 ? -7.232 -1.855 25.918 1.00 77.94 284 ARG A N 1
ATOM 2197 C CA . ARG A 1 284 ? -7.980 -3.092 26.151 1.00 77.94 284 ARG A CA 1
ATOM 2198 C C . ARG A 1 284 ? -9.430 -2.771 26.530 1.00 77.94 284 ARG A C 1
ATOM 2200 O O . ARG A 1 284 ? -9.701 -1.662 26.993 1.00 77.94 284 ARG A O 1
ATOM 2207 N N . PRO A 1 285 ? -10.346 -3.752 26.415 1.00 83.44 285 PRO A N 1
ATOM 2208 C CA . PRO A 1 285 ? -11.696 -3.598 26.929 1.00 83.44 285 PRO A CA 1
ATOM 2209 C C . PRO A 1 285 ? -11.678 -3.129 28.386 1.00 83.44 285 PRO A C 1
ATOM 2211 O O . PRO A 1 285 ? -10.958 -3.684 29.222 1.00 83.44 285 PRO A O 1
ATOM 2214 N N . VAL A 1 286 ? -12.455 -2.092 28.674 1.00 85.94 286 VAL A N 1
ATOM 2215 C CA . VAL A 1 286 ? -12.552 -1.484 29.999 1.00 85.94 286 VAL A CA 1
ATOM 2216 C C . VAL A 1 286 ? -13.715 -2.112 30.740 1.00 85.94 286 VAL A C 1
ATOM 2218 O O . VAL A 1 286 ? -14.856 -1.993 30.304 1.00 85.94 286 VAL A O 1
ATOM 2221 N N . THR A 1 287 ? -13.447 -2.727 31.888 1.00 87.62 287 THR A N 1
ATOM 2222 C CA . THR A 1 287 ? -14.505 -3.192 32.790 1.00 87.62 287 THR A CA 1
ATOM 2223 C C . THR A 1 287 ? -15.184 -2.006 33.471 1.00 87.62 287 THR A C 1
ATOM 2225 O O . THR A 1 287 ? -14.522 -1.148 34.075 1.00 87.62 287 THR A O 1
ATOM 2228 N N . LEU A 1 288 ? -16.510 -1.975 33.385 1.00 89.06 288 LEU A N 1
ATOM 2229 C CA . LEU A 1 288 ? -17.347 -0.948 33.982 1.00 89.06 288 LEU A CA 1
ATOM 2230 C C . LEU A 1 288 ? -17.420 -1.144 35.511 1.00 89.06 288 LEU A C 1
ATOM 2232 O O . LEU A 1 288 ? -17.502 -2.277 35.991 1.00 89.06 288 LEU A O 1
ATOM 2236 N N . PRO A 1 289 ? -17.337 -0.060 36.296 1.00 85.00 289 PRO A N 1
ATOM 2237 C CA . PRO A 1 289 ? -17.318 -0.129 37.752 1.00 85.00 289 PRO A CA 1
ATOM 2238 C C . PRO A 1 289 ? -18.712 -0.421 38.326 1.00 85.00 289 PRO A C 1
ATOM 2240 O O . PRO A 1 289 ? -19.638 0.375 38.187 1.00 85.00 289 PRO A O 1
ATOM 2243 N N . VAL A 1 290 ? -18.830 -1.540 39.040 1.00 86.50 290 VAL A N 1
ATOM 2244 C CA . VAL A 1 290 ? -19.986 -1.855 39.891 1.00 86.50 290 VAL A CA 1
ATOM 2245 C C . VAL A 1 290 ? -19.503 -1.954 41.332 1.00 86.50 290 VAL A C 1
ATOM 2247 O O . VAL A 1 290 ? -18.577 -2.712 41.630 1.00 86.50 290 VAL A O 1
ATOM 2250 N N . ALA A 1 291 ? -20.110 -1.170 42.216 1.00 84.62 291 ALA A N 1
ATOM 2251 C CA . ALA A 1 291 ? -19.849 -1.179 43.645 1.00 84.62 291 ALA A CA 1
ATOM 2252 C C . ALA A 1 291 ? -20.904 -2.018 44.374 1.00 84.62 291 ALA A C 1
ATOM 2254 O O . ALA A 1 291 ? -22.093 -1.965 44.064 1.00 84.62 291 ALA A O 1
ATOM 2255 N N . VAL A 1 292 ? -20.466 -2.790 45.368 1.00 81.38 292 VAL A N 1
ATOM 2256 C CA . VAL A 1 292 ? -21.378 -3.459 46.300 1.00 81.38 292 VAL A CA 1
ATOM 2257 C C . VAL A 1 292 ? -21.705 -2.470 47.409 1.00 81.38 292 VAL A C 1
ATOM 2259 O O . VAL A 1 292 ? -20.800 -1.994 48.096 1.00 81.38 292 VAL A O 1
ATOM 2262 N N . VAL A 1 293 ? -22.987 -2.172 47.590 1.00 82.94 293 VAL A N 1
ATOM 2263 C CA . VAL A 1 293 ? -23.459 -1.323 48.684 1.00 82.94 293 VAL A CA 1
ATOM 2264 C C . VAL A 1 293 ? -23.820 -2.230 49.854 1.00 82.94 293 VAL A C 1
ATOM 2266 O O . VAL A 1 293 ? -24.795 -2.984 49.803 1.00 82.94 293 VAL A O 1
ATOM 2269 N N . GLU A 1 294 ? -22.993 -2.205 50.896 1.00 80.44 294 GLU A N 1
ATOM 2270 C CA . GLU A 1 294 ? -23.200 -3.033 52.083 1.00 80.44 294 GLU A CA 1
ATOM 2271 C C . GLU A 1 294 ? -24.435 -2.589 52.876 1.00 80.44 294 GLU A C 1
ATOM 2273 O O . GLU A 1 294 ? -24.753 -1.402 52.971 1.00 80.44 294 GLU A O 1
ATOM 2278 N N . VAL A 1 295 ? -25.121 -3.566 53.472 1.00 78.75 295 VAL A N 1
ATOM 2279 C CA . VAL A 1 295 ? -26.234 -3.311 54.392 1.00 78.75 295 VAL A CA 1
ATOM 2280 C C . VAL A 1 295 ? -25.692 -2.657 55.659 1.00 78.75 295 VAL A C 1
ATOM 2282 O O . VAL A 1 295 ? -24.623 -3.031 56.151 1.00 78.75 295 VAL A O 1
ATOM 2285 N N . THR A 1 296 ? -26.443 -1.709 56.218 1.00 77.56 296 THR A N 1
ATOM 2286 C CA . THR A 1 296 ? -26.086 -1.070 57.485 1.00 77.56 296 THR A CA 1
ATOM 2287 C C . THR A 1 296 ? -25.911 -2.138 58.575 1.00 77.56 296 THR A C 1
ATOM 2289 O O . THR A 1 296 ? -26.866 -2.857 58.874 1.00 77.56 296 THR A O 1
ATOM 2292 N N . PRO A 1 297 ? -24.729 -2.263 59.210 1.00 73.38 297 PRO A N 1
ATOM 2293 C CA . PRO A 1 297 ? -24.489 -3.326 60.173 1.00 73.38 297 PRO A CA 1
ATOM 2294 C C . PRO A 1 297 ? -25.411 -3.171 61.383 1.00 73.38 297 PRO A C 1
ATOM 2296 O O . PRO A 1 297 ? -25.397 -2.152 62.081 1.00 73.38 297 PRO A O 1
ATOM 2299 N N . LEU A 1 298 ? -26.202 -4.210 61.652 1.00 74.44 298 LEU A N 1
ATOM 2300 C CA . LEU A 1 298 ? -27.097 -4.231 62.799 1.00 74.44 298 LEU A CA 1
ATOM 2301 C C . LEU A 1 298 ? -26.295 -4.392 64.096 1.00 74.44 298 LEU A C 1
ATOM 2303 O O . LEU A 1 298 ? -25.640 -5.411 64.317 1.00 74.44 298 LEU A O 1
ATOM 2307 N N . ASN A 1 299 ? -26.355 -3.386 64.969 1.00 80.25 299 ASN A N 1
ATOM 2308 C CA . ASN A 1 299 ? -25.745 -3.454 66.294 1.00 80.25 299 ASN A CA 1
ATOM 2309 C C . ASN A 1 299 ? -26.741 -3.983 67.344 1.00 80.25 299 ASN A C 1
ATOM 2311 O O . ASN A 1 299 ? -27.960 -3.886 67.186 1.00 80.25 299 ASN A O 1
ATOM 2315 N N . GLU A 1 300 ? -26.215 -4.537 68.440 1.00 78.38 300 GLU A N 1
ATOM 2316 C CA . GLU A 1 300 ? -27.031 -5.143 69.503 1.00 78.38 300 GLU A CA 1
ATOM 2317 C C . GLU A 1 300 ? -28.011 -4.138 70.133 1.00 78.38 300 GLU A C 1
ATOM 2319 O O . GLU A 1 300 ? -29.138 -4.491 70.468 1.00 78.38 300 GLU A O 1
ATOM 2324 N N . ALA A 1 301 ? -27.614 -2.868 70.248 1.00 80.19 301 ALA A N 1
ATOM 2325 C CA . ALA A 1 301 ? -28.451 -1.818 70.825 1.00 80.19 301 ALA A CA 1
ATOM 2326 C C . ALA A 1 301 ? -29.683 -1.498 69.958 1.00 80.19 301 ALA A C 1
ATOM 2328 O O . ALA A 1 301 ? -30.778 -1.317 70.487 1.00 80.19 301 ALA A O 1
ATOM 2329 N N . ALA A 1 302 ? -29.516 -1.454 68.636 1.00 77.69 302 ALA A N 1
ATOM 2330 C CA . ALA A 1 302 ? -30.588 -1.223 67.676 1.00 77.69 302 ALA A CA 1
ATOM 2331 C C . ALA A 1 302 ? -31.541 -2.421 67.625 1.00 77.69 302 ALA A C 1
ATOM 2333 O O . ALA A 1 302 ? -32.755 -2.234 67.652 1.00 77.69 302 ALA A O 1
ATOM 2334 N N . LEU A 1 303 ? -30.998 -3.645 67.639 1.00 79.38 303 LEU A N 1
ATOM 2335 C CA . LEU A 1 303 ? -31.802 -4.865 67.688 1.00 79.38 303 LEU A CA 1
ATOM 2336 C C . LEU A 1 303 ? -32.634 -4.934 68.978 1.00 79.38 303 LEU A C 1
ATOM 2338 O O . LEU A 1 303 ? -33.837 -5.179 68.915 1.00 79.38 303 LEU A O 1
ATOM 2342 N N . ARG A 1 304 ? -32.019 -4.655 70.136 1.00 81.31 304 ARG A N 1
ATOM 2343 C CA . ARG A 1 304 ? -32.722 -4.604 71.425 1.00 81.31 304 ARG A CA 1
ATOM 2344 C C . ARG A 1 304 ? -33.834 -3.557 71.415 1.00 81.31 304 ARG A C 1
ATOM 2346 O O . ARG A 1 304 ? -34.948 -3.860 71.822 1.00 81.31 304 ARG A O 1
ATOM 2353 N N . SER A 1 305 ? -33.565 -2.356 70.900 1.00 80.50 305 SER A N 1
ATOM 2354 C CA . SER A 1 305 ? -34.575 -1.294 70.802 1.00 80.50 305 SER A CA 1
ATOM 2355 C C . SER A 1 305 ? -35.789 -1.706 69.958 1.00 80.50 305 SER A C 1
ATOM 2357 O O . SER A 1 305 ? -36.919 -1.370 70.310 1.00 80.50 305 SER A O 1
ATOM 2359 N N . GLU A 1 306 ? -35.583 -2.420 68.848 1.00 79.56 306 GLU A N 1
ATOM 2360 C CA . GLU A 1 306 ? -36.683 -2.919 68.010 1.00 79.56 306 GLU A CA 1
ATOM 2361 C C . GLU A 1 306 ? -37.468 -4.040 68.707 1.00 79.56 306 GLU A C 1
ATOM 2363 O O . GLU A 1 306 ? -38.701 -4.002 68.738 1.00 79.56 306 GLU A O 1
ATOM 2368 N N . LEU A 1 307 ? -36.775 -5.004 69.325 1.00 82.56 307 LEU A N 1
ATOM 2369 C CA . LEU A 1 307 ? -37.403 -6.105 70.062 1.00 82.56 307 LEU A CA 1
ATOM 2370 C C . LEU A 1 307 ? -38.206 -5.614 71.275 1.00 82.56 307 LEU A C 1
ATOM 2372 O O . LEU A 1 307 ? -39.334 -6.059 71.468 1.00 82.56 307 LEU A O 1
ATOM 2376 N N . GLU A 1 308 ? -37.700 -4.639 72.034 1.00 82.25 308 GLU A N 1
ATOM 2377 C CA . GLU A 1 308 ? -38.447 -3.991 73.124 1.00 82.25 308 GLU A CA 1
ATOM 2378 C C . GLU A 1 308 ? -39.715 -3.293 72.605 1.00 82.25 308 GLU A C 1
ATOM 2380 O O . GLU A 1 308 ? -40.757 -3.289 73.267 1.00 82.25 308 GLU A O 1
ATOM 2385 N N . GLY A 1 309 ? -39.658 -2.711 71.404 1.00 78.81 309 GLY A N 1
ATOM 2386 C CA . GLY A 1 309 ? -40.821 -2.130 70.738 1.00 78.81 309 GLY A CA 1
ATOM 2387 C C . GLY A 1 309 ? -41.888 -3.170 70.383 1.00 78.81 309 GLY A C 1
ATOM 2388 O O . GLY A 1 309 ? -43.080 -2.877 70.480 1.00 78.81 309 GLY A O 1
ATOM 2389 N N . ILE A 1 310 ? -41.475 -4.381 70.000 1.00 79.38 310 ILE A N 1
ATOM 2390 C CA . ILE A 1 310 ? -42.374 -5.515 69.735 1.00 79.38 310 ILE A CA 1
ATOM 2391 C C . ILE A 1 310 ? -42.942 -6.060 71.048 1.00 79.38 310 ILE A C 1
ATOM 2393 O O . ILE A 1 310 ? -44.158 -6.238 71.144 1.00 79.38 310 ILE A O 1
ATOM 2397 N N . ALA A 1 311 ? -42.098 -6.240 72.067 1.00 79.38 311 ALA A N 1
ATOM 2398 C CA . ALA A 1 311 ? -42.502 -6.693 73.394 1.00 79.38 311 ALA A CA 1
ATOM 2399 C C . ALA A 1 311 ? -43.606 -5.802 73.971 1.00 79.38 311 ALA A C 1
ATOM 2401 O O . ALA A 1 311 ? -44.640 -6.302 74.369 1.00 79.38 311 ALA A O 1
ATOM 2402 N N . ARG A 1 312 ? -43.512 -4.470 73.871 1.00 78.69 312 ARG A N 1
ATOM 2403 C CA . ARG A 1 312 ? -44.584 -3.568 74.355 1.00 78.69 312 ARG A CA 1
ATOM 2404 C C . ARG A 1 312 ? -45.965 -3.803 73.740 1.00 78.69 312 ARG A C 1
ATOM 2406 O O . ARG A 1 312 ? -46.964 -3.437 74.351 1.00 78.69 312 ARG A O 1
ATOM 2413 N N . VAL A 1 313 ? -46.020 -4.310 72.511 1.00 76.75 313 VAL A N 1
ATOM 2414 C CA . VAL A 1 313 ? -47.281 -4.597 71.813 1.00 76.75 313 VAL A CA 1
ATOM 2415 C C . VAL A 1 313 ? -47.756 -6.017 72.115 1.00 76.75 313 VAL A C 1
ATOM 2417 O O . VAL A 1 313 ? -48.959 -6.266 72.142 1.00 76.75 313 VAL A O 1
ATOM 2420 N N . PHE A 1 314 ? -46.822 -6.943 72.331 1.00 73.38 314 PHE A N 1
ATOM 2421 C CA . PHE A 1 314 ? -47.112 -8.354 72.564 1.00 73.38 314 PHE A CA 1
ATOM 2422 C C . PHE A 1 314 ? -47.362 -8.681 74.043 1.00 73.38 314 PHE A C 1
ATOM 2424 O O . PHE A 1 314 ? -48.131 -9.598 74.346 1.00 73.38 314 PHE A O 1
ATOM 2431 N N . ASP A 1 315 ? -46.749 -7.919 74.945 1.00 80.25 315 ASP A N 1
ATOM 2432 C CA . ASP A 1 315 ? -46.778 -8.116 76.385 1.00 80.25 315 ASP A CA 1
ATOM 2433 C C . ASP A 1 315 ? -48.143 -7.717 76.936 1.00 80.25 315 ASP A C 1
ATOM 2435 O O . ASP A 1 315 ? -48.511 -6.541 76.996 1.00 80.25 315 ASP A O 1
ATOM 2439 N N . VAL A 1 316 ? -48.897 -8.719 77.375 1.00 79.25 316 VAL A N 1
ATOM 2440 C CA . VAL A 1 316 ? -50.167 -8.517 78.066 1.00 79.25 316 VAL A CA 1
ATOM 2441 C C . VAL A 1 316 ? -49.941 -8.856 79.533 1.00 79.25 316 VAL A C 1
ATOM 2443 O O . VAL A 1 316 ? -49.609 -10.006 79.837 1.00 79.25 316 VAL A O 1
ATOM 2446 N N . PRO A 1 317 ? -50.087 -7.895 80.464 1.00 78.19 317 PRO A N 1
ATOM 2447 C CA . PRO A 1 317 ? -49.914 -8.181 81.878 1.00 78.19 317 PRO A CA 1
ATOM 2448 C C . PRO A 1 317 ? -51.002 -9.155 82.358 1.00 78.19 317 PRO A C 1
ATOM 2450 O O . PRO A 1 317 ? -52.150 -9.055 81.923 1.00 78.19 317 PRO A O 1
ATOM 2453 N N . PRO A 1 318 ? -50.679 -10.101 83.257 1.00 76.75 318 PRO A N 1
ATOM 2454 C CA . PRO A 1 318 ? -51.684 -10.992 83.817 1.00 76.75 318 PRO A CA 1
ATOM 2455 C C . PRO A 1 318 ? -52.650 -10.208 84.712 1.00 76.75 318 PRO A C 1
ATOM 2457 O O . PRO A 1 318 ? -52.222 -9.489 85.619 1.00 76.75 318 PRO A O 1
ATOM 2460 N N . GLU A 1 319 ? -53.953 -10.398 84.509 1.00 79.25 319 GLU A N 1
ATOM 2461 C CA . GLU A 1 319 ? -54.981 -9.857 85.397 1.00 79.25 319 GLU A CA 1
ATOM 2462 C C . GLU A 1 319 ? -55.469 -10.960 86.342 1.00 79.25 319 GLU A C 1
ATOM 2464 O O . GLU A 1 319 ? -56.046 -11.952 85.890 1.00 79.25 319 GLU A O 1
ATOM 2469 N N . PRO A 1 320 ? -55.234 -10.846 87.662 1.00 74.81 320 PRO A N 1
ATOM 2470 C CA . PRO A 1 320 ? -55.710 -11.846 88.606 1.00 74.81 320 PRO A CA 1
ATOM 2471 C C . PRO A 1 320 ? -57.240 -11.814 88.680 1.00 74.81 320 PRO A C 1
ATOM 2473 O O . PRO A 1 320 ? -57.834 -10.737 88.734 1.00 74.81 320 PRO A O 1
ATOM 2476 N N . ALA A 1 321 ? -57.868 -12.992 88.734 1.00 75.00 321 ALA A N 1
ATOM 2477 C CA . ALA A 1 321 ? -59.316 -13.109 88.895 1.00 75.00 321 ALA A CA 1
ATOM 2478 C C . ALA A 1 321 ? -59.779 -12.413 90.182 1.00 75.00 321 ALA A C 1
ATOM 2480 O O . ALA A 1 321 ? -59.132 -12.530 91.231 1.00 75.00 321 ALA A O 1
ATOM 2481 N N . ARG A 1 322 ? -60.905 -11.699 90.107 1.00 76.31 322 ARG A N 1
ATOM 2482 C CA . ARG A 1 322 ? -61.458 -10.944 91.236 1.00 76.31 322 ARG A CA 1
ATOM 2483 C C . ARG A 1 322 ? -62.832 -11.474 91.597 1.00 76.31 322 ARG A C 1
ATOM 2485 O O . ARG A 1 322 ? -63.637 -11.813 90.736 1.00 76.31 322 ARG A O 1
ATOM 2492 N N . VAL A 1 323 ? -63.091 -11.521 92.898 1.00 69.06 323 VAL A N 1
ATOM 2493 C CA . VAL A 1 323 ? -64.420 -11.802 93.435 1.00 69.06 323 VAL A CA 1
ATOM 2494 C C . VAL A 1 323 ? -64.983 -10.483 93.930 1.00 69.06 323 VAL A C 1
ATOM 2496 O O . VAL A 1 323 ? -64.522 -9.946 94.941 1.00 69.06 323 VAL A O 1
ATOM 2499 N N . LEU A 1 324 ? -65.953 -9.944 93.200 1.00 73.31 324 LEU A N 1
ATOM 2500 C CA . LEU A 1 324 ? -66.674 -8.755 93.621 1.00 73.31 324 LEU A CA 1
ATOM 2501 C C . LEU A 1 324 ? -67.809 -9.180 94.539 1.00 73.31 324 LEU A C 1
ATOM 2503 O O . LEU A 1 324 ? -68.564 -10.106 94.254 1.00 73.31 324 LEU A O 1
ATOM 2507 N N . THR A 1 325 ? -67.901 -8.502 95.674 1.00 69.00 325 THR A N 1
ATOM 2508 C CA . THR A 1 325 ? -68.913 -8.780 96.685 1.00 69.00 325 THR A CA 1
ATOM 2509 C C . THR A 1 325 ? -69.856 -7.591 96.716 1.00 69.00 325 THR A C 1
ATOM 2511 O O . THR A 1 325 ? -69.458 -6.509 97.142 1.00 69.00 325 THR A O 1
ATOM 2514 N N . THR A 1 326 ? -71.081 -7.769 96.225 1.00 68.00 326 THR A N 1
ATOM 2515 C CA . THR A 1 326 ? -72.128 -6.748 96.339 1.00 68.00 326 THR A CA 1
ATOM 2516 C C . THR A 1 326 ? -73.116 -7.192 97.397 1.00 68.00 326 THR A C 1
ATOM 2518 O O . THR A 1 326 ? -73.799 -8.205 97.242 1.00 68.00 326 THR A O 1
ATOM 2521 N N . THR A 1 327 ? -73.175 -6.429 98.480 1.00 66.31 327 THR A N 1
ATOM 2522 C CA . THR A 1 327 ? -74.157 -6.624 99.540 1.00 66.31 327 THR A CA 1
ATOM 2523 C C . THR A 1 327 ? -75.414 -5.858 99.160 1.00 66.31 327 THR A C 1
ATOM 2525 O O . THR A 1 327 ? -75.387 -4.632 99.048 1.00 66.31 327 THR A O 1
ATOM 2528 N N . LEU A 1 328 ? -76.507 -6.575 98.909 1.00 61.09 328 LEU A N 1
ATOM 2529 C CA . LEU A 1 328 ? -77.812 -5.956 98.724 1.00 61.09 328 LEU A CA 1
ATOM 2530 C C . LEU A 1 328 ? -78.418 -5.694 100.099 1.00 61.09 328 LEU A C 1
ATOM 2532 O O . LEU A 1 328 ? -78.830 -6.633 100.776 1.00 61.09 328 LEU A O 1
ATOM 2536 N N . GLU A 1 329 ? -78.470 -4.425 100.492 1.00 64.75 329 GLU A N 1
ATOM 2537 C CA . GLU A 1 329 ? -79.183 -4.023 101.701 1.00 64.75 329 GLU A CA 1
ATOM 2538 C C . GLU A 1 329 ? -80.703 -4.051 101.447 1.00 64.75 329 GLU A C 1
ATOM 2540 O O . GLU A 1 329 ? -81.171 -3.595 100.393 1.00 64.75 329 GLU A O 1
ATOM 2545 N N . PRO A 1 330 ? -81.504 -4.576 102.387 1.00 61.88 330 PRO A N 1
ATOM 2546 C CA . PRO A 1 330 ? -82.957 -4.604 102.262 1.00 61.88 330 PRO A CA 1
ATOM 2547 C C . PRO A 1 330 ? -83.539 -3.182 102.228 1.00 61.88 330 PRO A C 1
ATOM 2549 O O . PRO A 1 330 ? -83.162 -2.322 103.025 1.00 61.88 330 PRO A O 1
ATOM 2552 N N . ASP A 1 331 ? -84.492 -2.926 101.321 1.00 63.84 331 ASP A N 1
ATOM 2553 C CA . ASP A 1 331 ? -85.109 -1.598 101.191 1.00 63.84 331 ASP A CA 1
ATOM 2554 C C . ASP A 1 331 ? -85.832 -1.243 102.509 1.00 63.84 331 ASP A C 1
ATOM 2556 O O . ASP A 1 331 ? -86.714 -1.989 102.954 1.00 63.84 331 ASP A O 1
ATOM 2560 N N . PRO A 1 332 ? -85.516 -0.094 103.133 1.00 66.38 332 PRO A N 1
ATOM 2561 C CA . PRO A 1 332 ? -86.081 0.306 104.421 1.00 66.38 332 PRO A CA 1
ATOM 2562 C C . PRO A 1 332 ? -87.611 0.480 104.414 1.00 66.38 332 PRO A C 1
ATOM 2564 O O . PRO A 1 332 ? -88.211 0.670 105.471 1.00 66.38 332 PRO A O 1
ATOM 2567 N N . ARG A 1 333 ? -88.268 0.434 103.246 1.00 64.44 333 ARG A N 1
ATOM 2568 C CA . ARG A 1 333 ? -89.733 0.452 103.108 1.00 64.44 333 ARG A CA 1
ATOM 2569 C C . ARG A 1 333 ? -90.394 -0.923 103.258 1.00 64.44 333 ARG A C 1
ATOM 2571 O O . ARG A 1 333 ? -91.623 -0.996 103.215 1.00 64.44 333 ARG A O 1
ATOM 2578 N N . TRP A 1 334 ? -89.634 -2.008 103.390 1.00 65.31 334 TRP A N 1
ATOM 2579 C CA . TRP A 1 334 ? -90.199 -3.350 103.552 1.00 65.31 334 TRP A CA 1
ATOM 2580 C C . TRP A 1 334 ? -90.813 -3.549 104.946 1.00 65.31 334 TRP A C 1
ATOM 2582 O O . TRP A 1 334 ? -90.334 -3.022 105.949 1.00 65.31 334 TRP A O 1
ATOM 2592 N N . LEU A 1 335 ? -91.916 -4.302 105.014 1.00 61.81 335 LEU A N 1
ATOM 2593 C CA . LEU A 1 335 ? -92.600 -4.601 106.276 1.00 61.81 335 LEU A CA 1
ATOM 2594 C C . LEU A 1 335 ? -91.761 -5.581 107.124 1.00 61.81 335 LEU A C 1
ATOM 2596 O O . LEU A 1 335 ? -91.249 -6.547 106.565 1.00 61.81 335 LEU A O 1
ATOM 2600 N N . PRO A 1 336 ? -91.692 -5.433 108.466 1.00 61.84 336 PRO A N 1
ATOM 2601 C CA . PRO A 1 336 ? -90.808 -6.240 109.323 1.00 61.84 336 PRO A CA 1
ATOM 2602 C C . PRO A 1 336 ? -91.033 -7.757 109.263 1.00 61.84 336 PRO A C 1
ATOM 2604 O O . PRO A 1 336 ? -90.145 -8.528 109.598 1.00 61.84 336 PRO A O 1
ATOM 2607 N N . SER A 1 337 ? -92.227 -8.202 108.866 1.00 62.84 337 SER A N 1
ATOM 2608 C CA . SER A 1 337 ? -92.561 -9.622 108.708 1.00 62.84 337 SER A CA 1
ATOM 2609 C C . SER A 1 337 ? -92.088 -10.223 107.381 1.00 62.84 337 SER A C 1
ATOM 2611 O O . SER A 1 337 ? -92.207 -11.432 107.195 1.00 62.84 337 SER A O 1
ATOM 2613 N N . TRP A 1 338 ? -91.625 -9.392 106.443 1.00 57.62 338 TRP A N 1
ATOM 2614 C CA . TRP A 1 338 ? -91.183 -9.782 105.099 1.00 57.62 338 TRP A CA 1
ATOM 2615 C C . TRP A 1 338 ? -89.663 -9.682 104.926 1.00 57.62 338 TRP A C 1
ATOM 2617 O O . TRP A 1 338 ? -89.143 -10.119 103.904 1.00 57.62 338 TRP A O 1
ATOM 2627 N N . THR A 1 339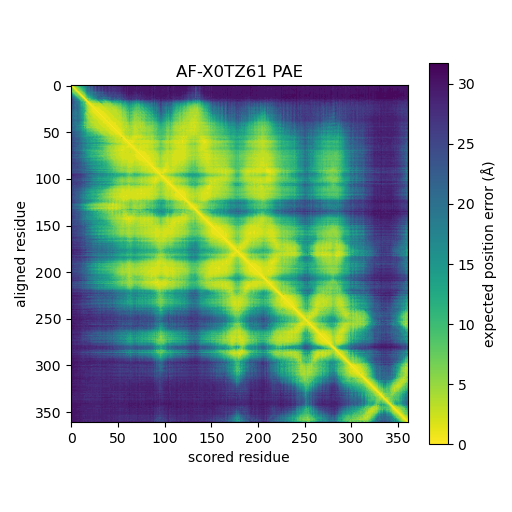 ? -88.953 -9.155 105.924 1.00 56.81 339 THR A N 1
ATOM 2628 C CA . THR A 1 339 ? -87.492 -9.054 105.953 1.00 56.81 339 THR A CA 1
ATOM 2629 C C . THR A 1 339 ? -86.941 -10.230 106.775 1.00 56.81 339 THR A C 1
ATOM 2631 O O . THR A 1 339 ? -87.193 -10.287 107.980 1.00 56.81 339 THR A O 1
ATOM 2634 N N . PRO A 1 340 ? -86.249 -11.213 106.168 1.00 59.78 340 PRO A N 1
ATOM 2635 C CA . PRO A 1 340 ? -85.614 -12.305 106.911 1.00 59.78 340 PRO A CA 1
ATOM 2636 C C . PRO A 1 340 ? -84.608 -11.767 107.945 1.00 59.78 340 PRO A C 1
ATOM 2638 O O . PRO A 1 340 ? -84.055 -10.690 107.754 1.00 59.78 340 PRO A O 1
ATOM 2641 N N . ALA A 1 341 ? -84.333 -12.506 109.027 1.00 57.28 341 ALA A N 1
ATOM 2642 C CA . ALA A 1 341 ? -83.386 -12.063 110.066 1.00 57.28 341 ALA A CA 1
ATOM 2643 C C . ALA A 1 341 ? -81.938 -11.878 109.548 1.00 57.28 341 ALA A C 1
ATOM 2645 O O . ALA A 1 341 ? -81.177 -11.130 110.153 1.00 57.28 341 ALA A O 1
ATOM 2646 N N . ASP A 1 342 ? -81.618 -12.488 108.401 1.00 57.19 342 ASP A N 1
ATOM 2647 C CA . ASP A 1 342 ? -80.346 -12.402 107.675 1.00 57.19 342 ASP A CA 1
ATOM 2648 C C . ASP A 1 342 ? -80.586 -11.831 106.255 1.00 57.19 342 ASP A C 1
ATOM 2650 O O . ASP A 1 342 ? -80.381 -12.510 105.250 1.00 57.19 342 ASP A O 1
ATOM 2654 N N . ALA A 1 343 ? -81.153 -10.624 106.154 1.00 54.53 343 ALA A N 1
ATOM 2655 C CA . ALA A 1 343 ? -81.658 -10.073 104.886 1.00 54.53 343 ALA A CA 1
ATOM 2656 C C . ALA A 1 343 ? -80.600 -9.503 103.926 1.00 54.53 343 ALA A C 1
ATOM 2658 O O . ALA A 1 343 ? -80.949 -9.162 102.794 1.00 54.53 343 ALA A O 1
ATOM 2659 N N . ASP A 1 344 ? -79.337 -9.421 104.338 1.00 55.59 344 ASP A N 1
ATOM 2660 C CA . ASP A 1 344 ? -78.260 -8.986 103.456 1.00 55.59 344 ASP A CA 1
ATOM 2661 C C . ASP A 1 344 ? -77.892 -10.138 102.514 1.00 55.59 344 ASP A C 1
ATOM 2663 O O . ASP A 1 344 ? -77.218 -11.101 102.891 1.00 55.59 344 ASP A O 1
ATOM 2667 N N . LEU A 1 345 ? -78.363 -10.062 101.267 1.00 61.44 345 LEU A N 1
ATOM 2668 C CA . LEU A 1 345 ? -77.970 -11.021 100.242 1.00 61.44 345 LEU A CA 1
ATOM 2669 C C . LEU A 1 345 ? -76.633 -10.575 99.651 1.00 61.44 345 LEU A C 1
ATOM 2671 O O . LEU A 1 345 ? -76.559 -9.613 98.884 1.00 61.44 345 LEU A O 1
ATOM 2675 N N . THR A 1 346 ? -75.576 -11.298 99.999 1.00 60.38 346 THR A N 1
ATOM 2676 C CA . THR A 1 346 ? -74.255 -11.102 99.407 1.00 60.38 346 THR A CA 1
ATOM 2677 C C . THR A 1 346 ? -74.176 -11.843 98.077 1.00 60.38 346 THR A C 1
ATOM 2679 O O . THR A 1 346 ? -74.147 -13.074 98.045 1.00 60.38 346 THR A O 1
ATOM 2682 N N . ILE A 1 347 ? -74.140 -11.099 96.973 1.00 67.06 347 ILE A N 1
ATOM 2683 C CA . ILE A 1 347 ? -73.909 -11.660 95.641 1.00 67.06 347 ILE A CA 1
ATOM 2684 C C . ILE A 1 347 ? -72.406 -11.625 95.370 1.00 67.06 347 ILE A C 1
ATOM 2686 O O . ILE A 1 347 ? -71.777 -10.566 95.431 1.00 67.06 347 ILE A O 1
ATOM 2690 N N . TYR A 1 348 ? -71.848 -12.798 95.075 1.00 68.94 348 TYR A N 1
ATOM 2691 C CA . TYR A 1 348 ? -70.484 -12.944 94.584 1.00 68.94 348 TYR A CA 1
ATOM 2692 C C . TYR A 1 348 ? -70.529 -12.962 93.063 1.00 68.94 348 TYR A C 1
ATOM 2694 O O . TYR A 1 348 ? -71.053 -13.912 92.480 1.00 68.94 348 TYR A O 1
ATOM 2702 N N . ASP A 1 349 ? -69.997 -11.918 92.440 1.00 68.62 349 ASP A N 1
ATOM 2703 C CA . ASP A 1 349 ? -69.754 -11.911 91.004 1.00 68.62 349 ASP A CA 1
ATOM 2704 C C . ASP A 1 349 ? -68.286 -12.259 90.745 1.00 68.62 349 ASP A C 1
ATOM 2706 O O . ASP A 1 349 ? -67.388 -11.810 91.469 1.00 68.62 349 ASP A O 1
ATOM 2710 N N . PHE A 1 350 ? -68.047 -13.120 89.759 1.00 67.75 350 PHE A N 1
ATOM 2711 C CA . PHE A 1 350 ? -66.716 -13.624 89.445 1.00 67.75 350 PHE A CA 1
ATOM 2712 C C . PHE A 1 350 ? -66.247 -13.024 88.130 1.00 67.75 350 PHE A C 1
ATOM 2714 O O . PHE A 1 350 ? -66.729 -13.398 87.062 1.00 67.75 350 PHE A O 1
ATOM 2721 N N . GLU A 1 351 ? -65.260 -12.137 88.211 1.00 74.50 351 GLU A N 1
ATOM 2722 C CA . GLU A 1 351 ? -64.574 -11.627 87.032 1.00 74.50 351 GLU A CA 1
ATOM 2723 C C . GLU A 1 351 ? -63.402 -12.569 86.713 1.00 74.50 351 GLU A C 1
ATOM 2725 O O . GLU A 1 351 ? -62.439 -12.641 87.493 1.00 74.50 351 GLU A O 1
ATOM 2730 N N . PRO A 1 352 ? -63.473 -13.349 85.613 1.00 69.75 352 PRO A N 1
ATOM 2731 C CA . PRO A 1 352 ? -62.392 -14.248 85.242 1.00 69.75 352 PRO A CA 1
ATOM 2732 C C . PRO A 1 352 ? -61.131 -13.444 84.921 1.00 69.75 352 PRO A C 1
ATOM 2734 O O . PRO A 1 352 ? -61.174 -12.471 84.175 1.00 69.75 352 PRO A O 1
ATOM 2737 N N . GLY A 1 353 ? -60.005 -13.867 85.495 1.00 71.12 353 GLY A N 1
ATOM 2738 C CA . GLY A 1 353 ? -58.703 -13.263 85.227 1.00 71.12 353 GLY A CA 1
ATOM 2739 C C . GLY A 1 353 ? -58.172 -13.593 83.830 1.00 71.12 353 GLY A C 1
ATOM 2740 O O . GLY A 1 353 ? -58.639 -14.526 83.173 1.00 71.12 353 GLY A O 1
ATOM 2741 N N . GLN A 1 354 ? -57.146 -12.862 83.404 1.00 77.31 354 GLN A N 1
ATOM 2742 C CA . GLN A 1 354 ? -56.467 -13.039 82.123 1.00 77.31 354 GLN A CA 1
ATOM 2743 C C . GLN A 1 354 ? -55.044 -13.569 82.338 1.00 77.31 354 GLN A C 1
ATOM 2745 O O . GLN A 1 354 ? -54.290 -13.053 83.165 1.00 77.31 354 GLN A O 1
ATOM 2750 N N . ILE A 1 355 ? -54.663 -14.601 81.580 1.00 74.12 355 ILE A N 1
ATOM 2751 C CA . ILE A 1 355 ? -53.281 -15.093 81.552 1.00 74.12 355 ILE A CA 1
ATOM 2752 C C . ILE A 1 355 ? -52.438 -14.079 80.778 1.00 74.12 355 ILE A C 1
ATOM 2754 O O . ILE A 1 355 ? -52.772 -13.730 79.647 1.00 74.12 355 ILE A O 1
ATOM 2758 N N . GLY A 1 356 ? -51.361 -13.609 81.405 1.00 74.25 356 GLY A N 1
ATOM 2759 C CA . GLY A 1 356 ? -50.409 -12.709 80.771 1.00 74.25 356 GLY A CA 1
ATOM 2760 C C . GLY A 1 356 ? -49.421 -13.448 79.874 1.00 74.25 356 GLY A C 1
ATOM 2761 O O . GLY A 1 356 ? -49.172 -14.641 80.047 1.00 74.25 356 GLY A O 1
ATOM 2762 N N . GLN A 1 357 ? -48.831 -12.718 78.942 1.00 76.75 357 GLN A N 1
ATOM 2763 C CA . GLN A 1 357 ? -47.776 -13.190 78.049 1.00 76.75 357 GLN A CA 1
ATOM 2764 C C . GLN A 1 357 ? -46.706 -12.104 77.960 1.00 76.75 357 GLN A C 1
ATOM 2766 O O . GLN A 1 357 ? -47.047 -10.925 78.019 1.00 76.75 357 GLN A O 1
ATOM 2771 N N . ALA A 1 358 ? -45.439 -12.500 77.864 1.00 74.44 358 ALA A N 1
ATOM 2772 C CA . ALA A 1 358 ? -44.316 -11.579 77.739 1.00 74.44 358 ALA A CA 1
ATOM 2773 C C . ALA A 1 358 ? -43.278 -12.134 76.756 1.00 74.44 358 ALA A C 1
ATOM 2775 O O . ALA A 1 358 ? -43.013 -13.340 76.762 1.00 74.44 358 ALA A O 1
ATOM 2776 N N . LEU A 1 359 ? -42.716 -11.267 75.919 1.00 73.75 359 LEU A N 1
ATOM 2777 C CA . LEU A 1 359 ? -41.605 -11.575 75.024 1.00 73.75 359 LEU A CA 1
ATOM 2778 C C . LEU A 1 359 ? -40.276 -11.412 75.786 1.00 73.75 359 LEU A C 1
ATOM 2780 O O . LEU A 1 359 ? -40.041 -10.375 76.399 1.00 73.75 359 LEU A O 1
ATOM 2784 N N . ASP A 1 360 ? -39.416 -12.433 75.752 1.00 72.50 360 ASP A N 1
ATOM 2785 C CA . ASP A 1 360 ? -38.069 -12.382 76.345 1.00 72.50 360 ASP A CA 1
ATOM 2786 C C . ASP A 1 360 ? -37.104 -11.724 75.342 1.00 72.50 360 ASP A C 1
ATOM 2788 O O . ASP A 1 360 ? -36.935 -12.240 74.232 1.00 72.50 360 ASP A O 1
ATOM 2792 N N . VAL A 1 361 ? -36.559 -10.553 75.693 1.00 69.38 361 VAL A N 1
ATOM 2793 C CA . VAL A 1 361 ? -35.807 -9.643 74.799 1.00 69.38 361 VAL A CA 1
ATOM 2794 C C . VAL A 1 361 ? -34.330 -9.569 75.153 1.00 69.38 361 VAL A C 1
ATOM 2796 O O . VAL A 1 361 ? -34.014 -9.370 76.349 1.00 69.38 361 VAL A O 1
#

Sequence (361 aa):
MSAEESPMMSEETQSSPVHRLWWLIAVAVVLIAALIGAGVFVTHRWNAYQDYMAHIRPGVTINGLDVGGMTRDEARALVHKEWVEPLSQPIELPYLDCSQKLDPAAGGFTVLVEAMVDEASAVGSDTRFNDFLLHTPLPFDVDVALQTTFDRALLADFVDDLAETVDLPVREHRLSGEDLAFYPGQVGFELDRNEAVEMIAAALTDRETRTVTLPVAILEVTPLNEASLRSELEDIAAGVDLPVREHRLSKEELAFYPGEPGLEFDRDEAVKRIAVALSDPEARPVTLPVAVVEVTPLNEAALRSELEGIARVFDVPPEPARVLTTTLEPDPRWLPSWTPADADLTIYDFEPGQIGQALDV

Radius of gyration: 64.92 Å; Cα contacts (8 Å, |Δi|>4): 490; chains: 1; bounding box: 156×63×220 Å

Foldseek 3Di:
DDDDDDDDDDDDPPDDPVVVVVVVVVVVVVVVVVVVVVVVLLVVLVVVVVQCLQAQAAQEAEQNHGRHSPGLVRQLVVCCVPPVVLLQDWFWADEDPDIDTDGQVQQVKDWPSVVQSVVSSCVPNVDDSVNSSVDDDDGDNHYHYTDMDGHLVSLLVVLVVVQVVQWFDKAEWDQDLVQQWTDHIAKTKGFPSVVQSVQVVVQSNDSVRRYGYTDIDIHDYDDDDPVVVLVVLVVSQVVQWFDKFEWDQDLVVRDTDHIDWTKGFDSVVQVVQVVVQNVPNPDDIDRGDIDTHDHDDDDPVNVVVVQVVSQVVQWDDKFQKDWDWDWDDDDPPDDPVPQPPPNTDIDTDIDHIGDTDGDDD

InterPro domains:
  IPR022029 YoaR-like, putative peptidoglycan binding domain [PF12229] (107-212)
  IPR052913 Glycopeptide antibiotic resistance protein [PTHR35788] (29-217)

Solvent-accessible surface area (backbone atoms only — not comparable to full-atom values): 20960 Å² total; per-residue (Å²): 131,87,77,91,84,88,86,85,83,89,82,85,84,79,79,57,73,66,63,55,52,55,49,51,50,52,51,50,51,52,49,50,51,49,51,51,52,51,50,54,51,51,53,53,46,50,52,53,48,53,54,53,69,63,23,23,39,43,46,32,23,51,65,80,42,83,36,38,61,28,40,69,67,57,36,49,53,50,48,40,60,72,47,46,55,58,44,59,45,62,32,40,36,40,44,97,97,48,72,47,76,44,52,34,66,72,29,49,46,46,72,44,57,69,61,50,52,50,54,50,48,52,50,75,66,81,69,48,68,76,61,50,67,83,39,79,82,76,67,48,89,45,68,42,69,82,54,70,50,61,36,67,65,48,37,45,52,52,45,51,60,47,32,70,75,57,42,36,79,61,35,66,66,44,79,38,72,88,76,36,29,38,37,61,35,33,66,14,32,41,56,43,57,71,61,37,43,52,56,50,56,52,33,60,76,34,72,84,46,47,66,49,76,51,53,63,46,76,38,78,52,79,81,82,52,68,72,58,51,54,51,55,52,49,58,38,31,71,74,60,47,36,79,62,36,67,69,42,75,41,83,89,76,74,42,80,42,81,46,43,62,14,33,43,55,43,62,70,60,32,51,52,55,50,55,54,34,69,74,34,74,82,44,68,70,42,74,52,50,70,44,77,42,75,51,82,82,86,48,72,70,60,53,48,55,53,45,52,58,48,26,69,74,63,40,38,79,61,41,79,60,43,78,46,76,48,70,42,73,68,66,89,86,61,55,80,92,76,53,57,98,76,50,64,51,71,45,77,45,76,49,82,48,45,88,48,47,74,64,92,120

Nearest PDB structures (foldseek):
  4v61-assembly1_AJ  TM=3.959E-01  e=2.820E+00  Spinacia oleracea

Secondary structure (DSSP, 8-state):
----------------HHHHHHHHHHHHHHHHHHHHHHHHHHHHHHHHHHHHHHSPPTTEEETTEE-TT--HHHHHHHHIIIIIHHHTSPEEEEETTEEEEE-TTTTT-EE-HHHHHHHHHHTTTT--HHHHHH-PPPPP-EEEPP-EE--HHHHHHHHHHHHHHH-B--B--EEETTTTEEE--B-EEEE-HHHHHHHHHHHHH-SS--B----EEEEPPPPPPHHHHHHHHHHHHHHH-B--B--EEETTTTEEE--B-EEEE-HHHHHHHHHHHHT-TTPPPEEPPEEEEPPPPPPHHHHHHHHHHHHHHH-B--B--EEEEEEEPPPTTS-TTTS-TT--EEEEEEE--B--B----

Organism: NCBI:txid412755

Mean predicted aligned error: 15.57 Å